Protein AF-A0A7F8QFN2-F1 (afdb_monomer_lite)

Radius of gyration: 70.16 Å; chains: 1; bounding box: 124×62×162 Å

InterPro domains:
  IPR024317 Dynein heavy chain, AAA module D4 [PF12780] (6-56)
  IPR024743 Dynein heavy chain, coiled coil stalk [PF12777] (70-283)
  IPR026983 Dynein heavy chain [PTHR22878] (4-284)

Sequence (284 aa):
TNPMIPVENTDSVVEHVVLVHKSVGEFSKQFLQKLRRSNYVTPKNYLDFINTYSKLLDEKTQYNIAQCKRLEGGLDKLKEATIQLDELNQKLAVQKVVLAEKSAACEALLEEIATNTAIAEEKKKLAEEKAMEIEEQNKIIAVEKAEAEMALAEVMPILEAAKLELQKLDKSDVTEIRSFAKPPKQVQTVCECILIMKGYKELNWKTAKGMMSDPNFLRSLMEIDFDSITPSQVKNIRGLLKTLNTTTEEMEAVSKAGLGMLKFVEAVMGYCDVFREIKPKREK

Foldseek 3Di:
DQPLDPPVCPVVVVVVLVVVLVVVVVVQVVCCVPVVDHDDRDVVVSVVVVVVVSVVSVVVVVVVVVVVVVVVVVVVVVVVVVVVVVVVVVVVVVVVVVVVVVVVVVVVVVVVVVVVVVVVVVVVVVVVVVVVVVVVVVVVLVVLVVVLVVLLVVLVVLLVVLLVLLVPDDLVQLVVQLPDPPHDLLLLLLLLLVCLLVPHPDSDVVVSSVLSVDPCNSVVLNPRPLLPRDPVSLVVNVVSCVVSPDDLVNQVVRGSNSSSSVSNSVSSSSNNVSCVVCVVSVVD

Secondary structure (DSSP, 8-state):
--TTS-HHHHHHHHHHHHHHHHHHHHHHHHHHHHH-------HHHHHHHHHHHHHHHHHHHHHHHHHHHHHHHHHHHHHHHHHHHHHHHHHHHHHHHHHHHHHHHHHHHHHHHHHHHHHHHHHHHHHHHHHHHHHHHHHHHHHHHHHHHHHHHHHHHHHHHHHHHHHT--HHHHHHHHH-SS--HHHHHHHHHHHHHTT-S--SHHHHHHHTTSTTHHHHHHT--GGG--HHHHHHHHHHHHHH---HHHHHHH-HHHHHHHHHHHHHHHHHHHHHHHHHHHH-

Structure (mmCIF, N/CA/C/O backbone):
data_AF-A0A7F8QFN2-F1
#
_entry.id   AF-A0A7F8QFN2-F1
#
loop_
_atom_site.group_PDB
_atom_site.id
_atom_site.type_symbol
_atom_site.label_atom_id
_atom_site.label_alt_id
_atom_site.label_comp_id
_atom_site.label_asym_id
_atom_site.label_entity_id
_atom_site.label_seq_id
_atom_site.pdbx_PDB_ins_code
_atom_site.Cartn_x
_atom_site.Cartn_y
_atom_site.Cartn_z
_atom_site.occupancy
_atom_site.B_iso_or_equiv
_atom_site.auth_seq_id
_atom_site.auth_comp_id
_atom_site.auth_asym_id
_atom_site.auth_atom_id
_atom_site.pdbx_PDB_model_num
ATOM 1 N N . THR A 1 1 ? 50.988 -2.883 -67.654 1.00 56.75 1 THR A N 1
ATOM 2 C CA . THR A 1 1 ? 49.659 -2.235 -67.602 1.00 56.75 1 THR A CA 1
ATOM 3 C C . THR A 1 1 ? 49.228 -2.197 -66.154 1.00 56.75 1 THR A C 1
ATOM 5 O O . THR A 1 1 ? 49.423 -3.194 -65.470 1.00 56.75 1 THR A O 1
ATOM 8 N N . ASN A 1 2 ? 48.776 -1.047 -65.647 1.00 66.62 2 ASN A N 1
ATOM 9 C CA . ASN A 1 2 ? 48.380 -0.915 -64.242 1.00 66.62 2 ASN A CA 1
ATOM 10 C C . ASN A 1 2 ? 47.049 -1.668 -64.021 1.00 66.62 2 ASN A C 1
ATOM 12 O O . ASN A 1 2 ? 46.100 -1.373 -64.747 1.00 66.62 2 ASN A O 1
ATOM 16 N N . PRO A 1 3 ? 46.960 -2.614 -63.063 1.00 71.81 3 PRO A N 1
ATOM 17 C CA . PRO A 1 3 ? 45.750 -3.411 -62.830 1.00 71.81 3 PRO A CA 1
ATOM 18 C C . PRO A 1 3 ? 44.546 -2.588 -62.345 1.00 71.81 3 PRO A C 1
ATOM 20 O O . PRO A 1 3 ? 43.429 -3.092 -62.358 1.00 71.81 3 PRO A O 1
ATOM 23 N N . MET A 1 4 ? 44.757 -1.335 -61.929 1.00 74.81 4 MET A N 1
ATOM 24 C CA . MET A 1 4 ? 43.701 -0.436 -61.447 1.00 74.81 4 MET A CA 1
ATOM 25 C C . MET A 1 4 ? 42.938 0.281 -62.570 1.00 74.81 4 MET A C 1
ATOM 27 O O . MET A 1 4 ? 41.949 0.957 -62.294 1.00 74.81 4 MET A O 1
ATOM 31 N N . ILE A 1 5 ? 43.381 0.169 -63.828 1.00 82.25 5 ILE A N 1
ATOM 32 C CA . ILE A 1 5 ? 42.678 0.753 -64.976 1.00 82.25 5 ILE A CA 1
ATOM 33 C C . ILE A 1 5 ? 41.711 -0.300 -65.534 1.00 82.25 5 ILE A C 1
ATOM 35 O O . ILE A 1 5 ? 42.165 -1.380 -65.918 1.00 82.25 5 ILE A O 1
ATOM 39 N N . PRO A 1 6 ? 40.399 -0.010 -65.615 1.00 85.69 6 PRO A N 1
ATOM 40 C CA . PRO A 1 6 ? 39.446 -0.903 -66.261 1.00 85.69 6 PRO A CA 1
ATOM 41 C C . PRO A 1 6 ? 39.862 -1.214 -67.700 1.00 85.69 6 PRO A C 1
ATOM 43 O O . PRO A 1 6 ? 40.290 -0.323 -68.438 1.00 85.69 6 PRO A O 1
ATOM 46 N N . VAL A 1 7 ? 39.702 -2.473 -68.111 1.00 83.69 7 VAL A N 1
ATOM 47 C CA . VAL A 1 7 ? 40.120 -2.952 -69.441 1.00 83.69 7 VAL A CA 1
ATOM 48 C C . VAL A 1 7 ? 39.481 -2.113 -70.553 1.00 83.69 7 VAL A C 1
ATOM 50 O O . VAL A 1 7 ? 40.165 -1.720 -71.490 1.00 83.69 7 VAL A O 1
ATOM 53 N N . GLU A 1 8 ? 38.218 -1.728 -70.373 1.00 88.31 8 GLU A N 1
ATOM 54 C CA . GLU A 1 8 ? 37.444 -0.894 -71.304 1.00 88.31 8 GLU A CA 1
ATOM 55 C C . GLU A 1 8 ? 38.045 0.505 -71.525 1.00 88.31 8 GLU A C 1
ATOM 57 O O . GLU A 1 8 ? 37.941 1.064 -72.612 1.00 88.31 8 GLU A O 1
ATOM 62 N N . ASN A 1 9 ? 38.726 1.061 -70.518 1.00 89.06 9 ASN A N 1
ATOM 63 C CA . ASN A 1 9 ? 39.261 2.425 -70.563 1.00 89.06 9 ASN A CA 1
ATOM 64 C C . ASN A 1 9 ? 40.756 2.466 -70.889 1.00 89.06 9 ASN A C 1
ATOM 66 O O . ASN A 1 9 ? 41.336 3.548 -71.000 1.00 89.06 9 ASN A O 1
ATOM 70 N N . THR A 1 10 ? 41.400 1.306 -71.022 1.00 86.06 10 THR A N 1
ATOM 71 C CA . THR A 1 10 ? 42.856 1.223 -71.169 1.00 86.06 10 THR A CA 1
ATOM 72 C C . THR A 1 10 ? 43.323 1.886 -72.464 1.00 86.06 10 THR A C 1
ATOM 74 O O . THR A 1 10 ? 44.243 2.703 -72.425 1.00 86.06 10 THR A O 1
ATOM 77 N N . ASP A 1 11 ? 42.646 1.624 -73.582 1.00 88.06 11 ASP A N 1
ATOM 78 C CA . ASP A 1 11 ? 43.013 2.187 -74.887 1.00 88.06 11 ASP A CA 1
ATOM 79 C C . ASP A 1 11 ? 42.846 3.713 -74.925 1.00 88.06 11 ASP A C 1
ATOM 81 O O . ASP A 1 11 ? 43.735 4.427 -75.389 1.00 88.06 11 ASP A O 1
ATOM 85 N N . SER A 1 12 ? 41.761 4.229 -74.337 1.00 91.31 12 SER A N 1
ATOM 86 C CA . SER A 1 12 ? 41.505 5.672 -74.249 1.00 91.31 12 SER A CA 1
ATOM 87 C C . SER A 1 12 ? 42.560 6.395 -73.403 1.00 91.31 12 SER A C 1
ATOM 89 O O . SER A 1 12 ? 43.055 7.460 -73.782 1.00 91.31 12 SER A O 1
ATOM 91 N N . VAL A 1 13 ? 42.965 5.800 -72.274 1.00 89.75 13 VAL A N 1
ATOM 92 C CA . VAL A 1 13 ? 44.024 6.358 -71.421 1.00 89.75 13 VAL A CA 1
ATOM 93 C C . VAL A 1 13 ? 45.362 6.365 -72.159 1.00 89.75 13 VAL A C 1
ATOM 95 O O . VAL A 1 13 ? 46.077 7.367 -72.113 1.00 89.75 13 VAL A O 1
ATOM 98 N N . VAL A 1 14 ? 45.701 5.285 -72.868 1.00 89.19 14 VAL A N 1
ATOM 99 C CA . VAL A 1 14 ? 46.943 5.198 -73.651 1.00 89.19 14 VAL A CA 1
ATOM 100 C C . VAL A 1 14 ? 46.969 6.261 -74.750 1.00 89.19 14 VAL A C 1
ATOM 102 O O . VAL A 1 14 ? 47.960 6.987 -74.871 1.00 89.19 14 VAL A O 1
ATOM 105 N N . GLU A 1 15 ? 45.878 6.415 -75.502 1.00 91.38 15 GLU A N 1
ATOM 106 C CA . GLU A 1 15 ? 45.763 7.432 -76.549 1.00 91.38 15 GLU A CA 1
ATOM 107 C C . GLU A 1 15 ? 45.918 8.851 -75.982 1.00 91.38 15 GLU A C 1
ATOM 109 O O . GLU A 1 15 ? 46.687 9.660 -76.512 1.00 91.38 15 GLU A O 1
ATOM 114 N N . HIS A 1 16 ? 45.273 9.141 -74.849 1.00 91.44 16 HIS A N 1
ATOM 115 C CA . HIS A 1 16 ? 45.377 10.443 -74.198 1.00 91.44 16 HIS A CA 1
ATOM 116 C C . HIS A 1 16 ? 46.801 10.742 -73.707 1.00 91.44 16 HIS A C 1
ATOM 118 O O . HIS A 1 16 ? 47.317 11.842 -73.908 1.00 91.44 16 HIS A O 1
ATOM 124 N N . VAL A 1 17 ? 47.480 9.762 -73.108 1.00 90.19 17 VAL A N 1
ATOM 125 C CA . VAL A 1 17 ? 48.866 9.918 -72.641 1.00 90.19 17 VAL A CA 1
ATOM 126 C C . VAL A 1 17 ? 49.815 10.202 -73.815 1.00 90.19 17 VAL A C 1
ATOM 128 O O . VAL A 1 17 ? 50.707 11.048 -73.698 1.00 90.19 17 VAL A O 1
ATOM 131 N N . VAL A 1 18 ? 49.605 9.560 -74.971 1.00 91.00 18 VAL A N 1
ATOM 132 C CA . VAL A 1 18 ? 50.352 9.852 -76.209 1.00 91.00 18 VAL A CA 1
ATOM 133 C C . VAL A 1 18 ? 50.057 11.265 -76.720 1.00 91.00 18 VAL A C 1
ATOM 135 O O . VAL A 1 18 ? 50.988 11.988 -77.089 1.00 91.00 18 VAL A O 1
ATOM 138 N N . LEU A 1 19 ? 48.788 11.681 -76.724 1.00 92.50 19 LEU A N 1
ATOM 139 C CA . LEU A 1 19 ? 48.371 13.023 -77.137 1.00 92.50 19 LEU A CA 1
ATOM 140 C C . LEU A 1 19 ? 49.032 14.111 -76.277 1.00 92.50 19 LEU A C 1
ATOM 142 O O . LEU A 1 19 ? 49.590 15.065 -76.820 1.00 92.50 19 LEU A O 1
ATOM 146 N N . VAL A 1 20 ? 49.021 13.950 -74.950 1.00 91.69 20 VAL A N 1
ATOM 147 C CA . VAL A 1 20 ? 49.636 14.899 -74.008 1.00 91.69 20 VAL A CA 1
ATOM 148 C C . VAL A 1 20 ? 51.140 15.017 -74.249 1.00 91.69 20 VAL A C 1
ATOM 150 O O . VAL A 1 20 ? 51.675 16.121 -74.278 1.00 91.69 20 VAL A O 1
ATOM 153 N N . HIS A 1 21 ? 51.847 13.910 -74.484 1.00 90.44 21 HIS A N 1
ATOM 154 C CA . HIS A 1 21 ? 53.284 13.988 -74.751 1.00 90.44 21 HIS A CA 1
ATOM 155 C C . HIS A 1 21 ? 53.602 14.732 -76.056 1.00 90.44 21 HIS A C 1
ATOM 157 O O . HIS A 1 21 ? 54.516 15.560 -76.092 1.00 90.44 21 HIS A O 1
ATOM 163 N N . LYS A 1 22 ? 52.823 14.478 -77.117 1.00 90.06 22 LYS A N 1
ATOM 164 C CA . LYS A 1 22 ? 52.968 15.180 -78.401 1.00 90.06 22 LYS A CA 1
ATOM 165 C C . LYS A 1 22 ? 52.689 16.678 -78.261 1.00 90.06 22 LYS A C 1
ATOM 167 O O . LYS A 1 22 ? 53.473 17.481 -78.767 1.00 90.06 22 LYS A O 1
ATOM 172 N N . SER A 1 23 ? 51.637 17.057 -77.532 1.00 93.31 23 SER A N 1
ATOM 173 C CA . SER A 1 23 ? 51.265 18.465 -77.352 1.00 93.31 23 SER A CA 1
ATOM 174 C C . SER A 1 23 ? 52.323 19.252 -76.576 1.00 93.31 23 SER A C 1
ATOM 176 O O . SER A 1 23 ? 52.639 20.380 -76.950 1.00 93.31 23 SER A O 1
ATOM 178 N N . VAL A 1 24 ? 52.967 18.652 -75.566 1.00 92.25 24 VAL A N 1
ATOM 179 C CA . VAL A 1 24 ? 54.087 19.290 -74.850 1.00 92.25 24 VAL A CA 1
ATOM 180 C C . VAL A 1 24 ? 55.228 19.636 -75.812 1.00 92.25 24 VAL A C 1
ATOM 182 O O . VAL A 1 24 ? 55.794 20.721 -75.709 1.00 92.25 24 VAL A O 1
ATOM 185 N N . GLY A 1 25 ? 55.515 18.787 -76.804 1.00 88.81 25 GLY A N 1
ATOM 186 C CA . GLY A 1 25 ? 56.505 19.085 -77.844 1.00 88.81 25 GLY A CA 1
ATOM 187 C C . GLY A 1 25 ? 56.145 20.300 -78.712 1.00 88.81 25 GLY A C 1
ATOM 188 O O . GLY A 1 25 ? 57.024 21.082 -79.087 1.00 88.81 25 GLY A O 1
ATOM 189 N N . GLU A 1 26 ? 54.861 20.505 -79.007 1.00 90.69 26 GLU A N 1
ATOM 190 C CA . GLU A 1 26 ? 54.378 21.697 -79.716 1.00 90.69 26 GLU A CA 1
ATOM 191 C C . GLU A 1 26 ? 54.475 22.950 -78.839 1.00 90.69 26 GLU A C 1
ATOM 193 O O . GLU A 1 26 ? 54.994 23.982 -79.281 1.00 90.69 26 GLU A O 1
ATOM 198 N N . PHE A 1 27 ? 54.062 22.855 -77.573 1.00 92.81 27 PHE A N 1
ATOM 199 C CA . PHE A 1 27 ? 54.170 23.954 -76.613 1.00 92.81 27 PHE A CA 1
ATOM 200 C C . PHE A 1 27 ? 55.622 24.342 -76.325 1.00 92.81 27 PHE A C 1
ATOM 202 O O . PHE A 1 27 ? 55.913 25.529 -76.195 1.00 92.81 27 PHE A O 1
ATOM 209 N N . SER A 1 28 ? 56.555 23.390 -76.307 1.00 91.44 28 SER A N 1
ATOM 210 C CA . SER A 1 28 ? 57.995 23.649 -76.202 1.00 91.44 28 SER A CA 1
ATOM 211 C C . SER A 1 28 ? 58.515 24.543 -77.330 1.00 91.44 28 SER A C 1
ATOM 213 O O . SER A 1 28 ? 59.259 25.494 -77.076 1.00 91.44 28 SER A O 1
ATOM 215 N N . LYS A 1 29 ? 58.074 24.309 -78.576 1.00 91.00 29 LYS A N 1
ATOM 216 C CA . LYS A 1 29 ? 58.426 25.169 -79.721 1.00 91.00 29 LYS A CA 1
ATOM 217 C C . LYS A 1 29 ? 57.852 26.576 -79.555 1.00 91.00 29 LYS A C 1
ATOM 219 O O . LYS A 1 29 ? 58.562 27.557 -79.774 1.00 91.00 29 LYS A O 1
ATOM 224 N N . GLN A 1 30 ? 56.593 26.686 -79.129 1.00 92.44 30 GLN A N 1
ATOM 225 C CA . GLN A 1 30 ? 55.956 27.985 -78.881 1.00 92.44 30 GLN A CA 1
ATOM 226 C C . GLN A 1 30 ? 56.623 28.750 -77.728 1.00 92.44 30 GLN A C 1
ATOM 228 O O . GLN A 1 30 ? 56.798 29.967 -77.805 1.00 92.44 30 GLN A O 1
ATOM 233 N N . PHE A 1 31 ? 57.026 28.047 -76.670 1.00 93.81 31 PHE A N 1
ATOM 234 C CA . PHE A 1 31 ? 57.726 28.612 -75.519 1.00 93.81 31 PHE A CA 1
ATOM 235 C C . PHE A 1 31 ? 59.071 29.223 -75.933 1.00 93.81 31 PHE A C 1
ATOM 237 O O . PHE A 1 31 ? 59.361 30.370 -75.582 1.00 93.81 31 PHE A O 1
ATOM 244 N N . LEU A 1 32 ? 59.835 28.514 -76.772 1.00 92.88 32 LEU A N 1
ATOM 245 C CA . LEU A 1 32 ? 61.077 29.027 -77.350 1.00 92.88 32 LEU A CA 1
ATOM 246 C C . LEU A 1 32 ? 60.839 30.275 -78.212 1.00 92.88 32 LEU A C 1
ATOM 248 O O . LEU A 1 32 ? 61.588 31.246 -78.113 1.00 92.88 32 LEU A O 1
ATOM 252 N N . GLN A 1 33 ? 59.790 30.276 -79.038 1.00 93.19 33 GLN A N 1
ATOM 253 C CA . GLN A 1 33 ? 59.465 31.411 -79.907 1.00 93.19 33 GLN A CA 1
ATOM 254 C C . GLN A 1 33 ? 59.089 32.670 -79.114 1.00 93.19 33 GLN A C 1
ATOM 256 O O . GLN A 1 33 ? 59.561 33.757 -79.445 1.00 93.19 33 GLN A O 1
ATOM 261 N N . LYS A 1 34 ? 58.267 32.529 -78.066 1.00 94.19 34 LYS A N 1
ATOM 262 C CA . LYS A 1 34 ? 57.730 33.664 -77.296 1.00 94.19 34 LYS A CA 1
ATOM 263 C C . LYS A 1 34 ? 58.700 34.203 -76.249 1.00 94.19 34 LYS A C 1
ATOM 265 O O . LYS A 1 34 ? 58.832 35.413 -76.109 1.00 94.19 34 LYS A O 1
ATOM 270 N N . LEU A 1 35 ? 59.358 33.319 -75.500 1.00 94.19 35 LEU A N 1
ATOM 271 C CA . LEU A 1 35 ? 60.155 33.691 -74.323 1.00 94.19 35 LEU A CA 1
ATOM 272 C C . LEU A 1 35 ? 61.661 33.510 -74.525 1.00 94.19 35 LEU A C 1
ATOM 274 O O . LEU A 1 35 ? 62.430 33.822 -73.618 1.00 94.19 35 LEU A O 1
ATOM 278 N N . ARG A 1 36 ? 62.090 33.006 -75.695 1.00 92.88 36 ARG A N 1
ATOM 279 C CA . ARG A 1 36 ? 63.503 32.762 -76.047 1.00 92.88 36 ARG A CA 1
ATOM 280 C C . ARG A 1 36 ? 64.247 31.866 -75.045 1.00 92.88 36 ARG A C 1
ATOM 282 O O . ARG A 1 36 ? 65.470 31.903 -74.969 1.00 92.88 36 ARG A O 1
ATOM 289 N N . ARG A 1 37 ? 63.516 31.042 -74.287 1.00 93.56 37 ARG A N 1
ATOM 290 C CA . ARG A 1 37 ? 64.055 30.042 -73.353 1.00 93.56 37 ARG A CA 1
ATOM 291 C C . ARG A 1 37 ? 63.789 28.645 -73.901 1.00 93.56 37 ARG A C 1
ATOM 293 O O . ARG A 1 37 ? 62.677 28.363 -74.338 1.00 93.56 37 ARG A O 1
ATOM 300 N N . SER A 1 38 ? 64.792 27.773 -73.849 1.00 88.81 38 SER A N 1
ATOM 301 C CA . SER A 1 38 ? 64.663 26.380 -74.287 1.00 88.81 38 SER A CA 1
ATOM 302 C C . SER A 1 38 ? 64.234 25.483 -73.131 1.00 88.81 38 SER A C 1
ATOM 304 O O . SER A 1 38 ? 64.792 25.561 -72.038 1.00 88.81 38 SER A O 1
ATOM 306 N N . ASN A 1 39 ? 63.277 24.596 -73.387 1.00 90.31 39 ASN A N 1
ATOM 307 C CA . ASN A 1 39 ? 63.023 23.414 -72.573 1.00 90.31 39 ASN A CA 1
ATOM 308 C C . ASN A 1 39 ? 63.191 22.173 -73.463 1.00 90.31 39 ASN A C 1
ATOM 310 O O . ASN A 1 39 ? 63.039 22.247 -74.683 1.00 90.31 39 ASN A O 1
ATOM 314 N N . TYR A 1 40 ? 63.567 21.047 -72.863 1.00 87.81 40 TYR A N 1
ATOM 315 C CA . TYR A 1 40 ? 63.831 19.814 -73.597 1.00 87.81 40 TYR A CA 1
ATOM 316 C C . TYR A 1 40 ? 62.852 18.743 -73.145 1.00 87.81 40 TYR A C 1
ATOM 318 O O . TYR A 1 40 ? 62.737 18.462 -71.954 1.00 87.81 40 TYR A O 1
ATOM 326 N N . VAL A 1 41 ? 62.155 18.156 -74.112 1.00 88.06 41 VAL A N 1
ATOM 327 C CA . VAL A 1 41 ? 61.243 17.036 -73.895 1.00 88.06 41 VAL A CA 1
ATOM 328 C C . VAL A 1 41 ? 61.980 15.778 -74.317 1.00 88.06 41 VAL A C 1
ATOM 330 O O . VAL A 1 41 ? 62.336 15.629 -75.485 1.00 88.06 41 VAL A O 1
ATOM 333 N N . THR A 1 42 ? 62.246 14.888 -73.366 1.00 88.19 42 THR A N 1
ATOM 334 C CA . THR A 1 42 ? 62.943 13.625 -73.631 1.00 88.19 42 THR A CA 1
ATOM 335 C C . THR A 1 42 ? 61.999 12.435 -73.449 1.00 88.19 42 THR A C 1
ATOM 337 O O . THR A 1 42 ? 61.061 12.520 -72.650 1.00 88.19 42 THR A O 1
ATOM 340 N N . PRO A 1 43 ? 62.259 11.287 -74.104 1.00 88.00 43 PRO A N 1
ATOM 341 C CA . PRO A 1 43 ? 61.520 10.051 -73.836 1.00 88.00 43 PRO A CA 1
ATOM 342 C C . PRO A 1 43 ? 61.567 9.627 -72.359 1.00 88.00 43 PRO A C 1
ATOM 344 O O . PRO A 1 43 ? 60.632 9.005 -71.863 1.00 88.00 43 PRO A O 1
ATOM 347 N N . LYS A 1 44 ? 62.614 10.021 -71.619 1.00 89.62 44 LYS A N 1
ATOM 348 C CA . LYS A 1 44 ? 62.690 9.809 -70.169 1.00 89.62 44 LYS A CA 1
ATOM 349 C C . LYS A 1 44 ? 61.575 10.551 -69.424 1.00 89.62 44 LYS A C 1
ATOM 351 O O . LYS A 1 44 ? 60.919 9.946 -68.588 1.00 89.62 44 LYS A O 1
ATOM 356 N N . ASN A 1 45 ? 61.277 11.801 -69.794 1.00 88.56 45 ASN A N 1
ATOM 357 C CA . ASN A 1 45 ? 60.164 12.553 -69.199 1.00 88.56 45 ASN A CA 1
ATOM 358 C C . ASN A 1 45 ? 58.801 11.883 -69.446 1.00 88.56 45 ASN A C 1
ATOM 360 O O . ASN A 1 45 ? 57.914 11.983 -68.603 1.00 88.56 45 ASN A O 1
ATOM 364 N N . TYR A 1 46 ? 58.633 11.194 -70.580 1.00 89.44 46 TYR A N 1
ATOM 365 C CA . TYR A 1 46 ? 57.418 10.433 -70.882 1.00 89.44 46 TYR A CA 1
ATOM 366 C C . TYR A 1 46 ? 57.258 9.209 -69.974 1.00 89.44 46 TYR A C 1
ATOM 368 O O . TYR A 1 46 ? 56.192 8.995 -69.399 1.00 89.44 46 TYR A O 1
ATOM 376 N N . LEU A 1 47 ? 58.331 8.433 -69.796 1.00 90.44 47 LEU A N 1
ATOM 377 C CA . LEU A 1 47 ? 58.328 7.280 -68.894 1.00 90.44 47 LEU A CA 1
ATOM 378 C C . LEU A 1 47 ? 58.138 7.708 -67.432 1.00 90.44 47 LEU A C 1
ATOM 380 O O . LEU A 1 47 ? 57.355 7.091 -66.712 1.00 90.44 47 LEU A O 1
ATOM 384 N N . ASP A 1 48 ? 58.782 8.800 -67.012 1.00 90.38 48 ASP A N 1
ATOM 385 C CA . ASP A 1 48 ? 58.610 9.371 -65.672 1.00 90.38 48 ASP A CA 1
ATOM 386 C C . ASP A 1 48 ? 57.160 9.831 -65.436 1.00 90.38 48 ASP A C 1
ATOM 388 O O . ASP A 1 48 ? 56.611 9.610 -64.353 1.00 90.38 48 ASP A O 1
ATOM 392 N N . PHE A 1 49 ? 56.501 10.404 -66.451 1.00 90.38 49 PHE A N 1
ATOM 393 C CA . PHE A 1 49 ? 55.083 10.770 -66.393 1.00 90.38 49 PHE A CA 1
ATOM 394 C C . PHE A 1 49 ? 54.177 9.545 -66.216 1.00 90.38 49 PHE A C 1
ATOM 396 O O . PHE A 1 49 ? 53.340 9.539 -65.315 1.00 90.38 49 PHE A O 1
ATOM 403 N N . ILE A 1 50 ? 54.377 8.484 -67.008 1.00 90.62 50 ILE A N 1
ATOM 404 C CA . ILE A 1 50 ? 53.599 7.237 -66.896 1.00 90.62 50 ILE A CA 1
ATOM 405 C C . ILE A 1 50 ? 53.780 6.595 -65.516 1.00 90.62 50 ILE A C 1
ATOM 407 O O . ILE A 1 50 ? 52.802 6.163 -64.898 1.00 90.62 50 ILE A O 1
ATOM 411 N N . ASN A 1 51 ? 55.016 6.552 -65.015 1.00 90.25 51 ASN A N 1
ATOM 412 C CA . ASN A 1 51 ? 55.327 5.995 -63.700 1.00 90.25 51 ASN A CA 1
ATOM 413 C C . ASN A 1 51 ? 54.677 6.813 -62.578 1.00 90.25 51 ASN A C 1
ATOM 415 O O . ASN A 1 51 ? 54.057 6.246 -61.678 1.00 90.25 51 ASN A O 1
ATOM 419 N N . THR A 1 52 ? 54.764 8.143 -62.657 1.00 92.19 52 THR A N 1
ATOM 420 C CA . THR A 1 52 ? 54.150 9.048 -61.675 1.00 92.19 52 THR A CA 1
ATOM 421 C C . THR A 1 52 ? 52.630 8.932 -61.690 1.00 92.19 52 THR A C 1
ATOM 423 O O . THR A 1 52 ? 52.020 8.819 -60.630 1.00 92.19 52 THR A O 1
ATOM 426 N N . TYR A 1 53 ? 52.016 8.896 -62.876 1.00 90.69 53 TYR A N 1
ATOM 427 C CA . TYR A 1 53 ? 50.576 8.691 -63.027 1.00 90.69 53 TYR A CA 1
ATOM 428 C C . TYR A 1 53 ? 50.139 7.347 -62.441 1.00 90.69 53 TYR A C 1
ATOM 430 O O . TYR A 1 53 ? 49.192 7.297 -61.663 1.00 90.69 53 TYR A O 1
ATOM 438 N N . SER A 1 54 ? 50.862 6.268 -62.751 1.00 90.06 54 SER A N 1
ATOM 439 C CA . SER A 1 54 ? 50.548 4.928 -62.244 1.00 90.06 54 SER A CA 1
ATOM 440 C C . SER A 1 54 ? 50.637 4.856 -60.720 1.00 90.06 54 SER A C 1
ATOM 442 O O . SER A 1 54 ? 49.748 4.287 -60.090 1.00 90.06 54 SER A O 1
ATOM 444 N N . LYS A 1 55 ? 51.672 5.466 -60.129 1.00 92.25 55 LYS A N 1
ATOM 445 C CA . LYS A 1 55 ? 51.842 5.547 -58.675 1.00 92.25 55 LYS A CA 1
ATOM 446 C C . LYS A 1 55 ? 50.729 6.369 -58.024 1.00 92.25 55 LYS A C 1
ATOM 448 O O . LYS A 1 55 ? 50.117 5.918 -57.063 1.00 92.25 55 LYS A O 1
ATOM 453 N N . LEU A 1 56 ? 50.436 7.550 -58.568 1.00 94.00 56 LEU A N 1
ATOM 454 C CA . LEU A 1 56 ? 49.381 8.419 -58.051 1.00 94.00 56 LEU A CA 1
ATOM 455 C C . LEU A 1 56 ? 48.002 7.755 -58.149 1.00 94.00 56 LEU A C 1
ATOM 457 O O . LEU A 1 56 ? 47.191 7.893 -57.236 1.00 94.00 56 LEU A O 1
ATOM 461 N N . LEU A 1 57 ? 47.736 7.033 -59.241 1.00 92.44 57 LEU A N 1
ATOM 462 C CA . LEU A 1 57 ? 46.491 6.295 -59.425 1.00 92.44 57 LEU A CA 1
ATOM 463 C C . LEU A 1 57 ? 46.325 5.220 -58.348 1.00 92.44 57 LEU A C 1
ATOM 465 O O . LEU A 1 57 ? 45.248 5.125 -57.766 1.00 92.44 57 LEU A O 1
ATOM 469 N N . ASP A 1 58 ? 47.376 4.456 -58.050 1.00 91.88 58 ASP A N 1
ATOM 470 C CA . ASP A 1 58 ? 47.344 3.443 -56.991 1.00 91.88 58 ASP A CA 1
ATOM 471 C C . ASP A 1 58 ? 47.111 4.081 -55.611 1.00 91.88 58 ASP A C 1
ATOM 473 O O . ASP A 1 58 ? 46.160 3.725 -54.916 1.00 91.88 58 ASP A O 1
ATOM 477 N N . GLU A 1 59 ? 47.871 5.125 -55.261 1.00 94.38 59 GLU A N 1
ATOM 478 C CA . GLU A 1 59 ? 47.706 5.853 -53.994 1.00 94.38 59 GLU A CA 1
ATOM 479 C C . GLU A 1 59 ? 46.285 6.413 -53.819 1.00 94.38 59 GLU A C 1
ATOM 481 O O . GLU A 1 59 ? 45.674 6.276 -52.755 1.00 94.38 59 GLU A O 1
ATOM 486 N N . LYS A 1 60 ? 45.724 7.040 -54.86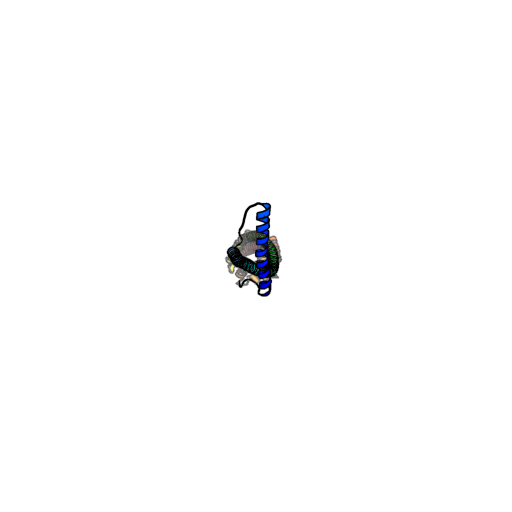3 1.00 95.06 60 LYS A N 1
ATOM 487 C CA . LYS A 1 60 ? 44.365 7.599 -54.812 1.00 95.06 60 LYS A CA 1
ATOM 488 C C . LYS A 1 60 ? 43.294 6.520 -54.773 1.00 95.06 60 LYS A C 1
ATOM 490 O O . LYS A 1 60 ? 42.303 6.688 -54.064 1.00 95.06 60 LYS A O 1
ATOM 495 N N . THR A 1 61 ? 43.497 5.414 -55.480 1.00 93.06 61 THR A N 1
ATOM 496 C CA . THR A 1 61 ? 42.567 4.282 -55.466 1.00 93.06 61 THR A CA 1
ATOM 497 C C . THR A 1 61 ? 42.532 3.640 -54.084 1.00 93.06 61 THR A C 1
ATOM 499 O O . THR A 1 61 ? 41.455 3.494 -53.509 1.00 93.06 61 THR A O 1
ATOM 502 N N . GLN A 1 62 ? 43.694 3.358 -53.492 1.00 93.38 62 GLN A N 1
ATOM 503 C CA . GLN A 1 62 ? 43.790 2.820 -52.133 1.00 93.38 62 GLN A CA 1
ATOM 504 C C . GLN A 1 62 ? 43.190 3.774 -51.096 1.00 93.38 62 GLN A C 1
ATOM 506 O O . GLN A 1 62 ? 42.448 3.336 -50.214 1.00 93.38 62 GLN A O 1
ATOM 511 N N . TYR A 1 63 ? 43.444 5.082 -51.224 1.00 95.88 63 TYR A N 1
ATOM 512 C CA . TYR A 1 63 ? 42.822 6.089 -50.367 1.00 95.88 63 TYR A CA 1
ATOM 513 C C . TYR A 1 63 ? 41.292 6.034 -50.452 1.00 95.88 63 TYR A C 1
ATOM 515 O O . TYR A 1 63 ? 40.629 5.969 -49.415 1.00 95.88 63 TYR A O 1
ATOM 523 N N . ASN A 1 64 ? 40.731 6.008 -51.664 1.00 95.94 64 ASN A N 1
ATOM 524 C CA . ASN A 1 64 ? 39.285 5.937 -51.877 1.00 95.94 64 ASN A CA 1
ATOM 525 C C . ASN A 1 64 ? 38.689 4.642 -51.322 1.00 95.94 64 ASN A C 1
ATOM 527 O O . ASN A 1 64 ? 37.695 4.704 -50.604 1.00 95.94 64 ASN A O 1
ATOM 531 N N . ILE A 1 65 ? 39.323 3.491 -51.562 1.00 95.19 65 ILE A N 1
ATOM 532 C CA . ILE A 1 65 ? 38.894 2.202 -50.999 1.00 95.19 65 ILE A CA 1
ATOM 533 C C . ILE A 1 65 ? 38.868 2.270 -49.467 1.00 95.19 65 ILE A C 1
ATOM 535 O O . ILE A 1 65 ? 37.894 1.849 -48.844 1.00 95.19 65 ILE A O 1
ATOM 539 N N . ALA A 1 66 ? 39.896 2.853 -48.844 1.00 96.06 66 ALA A N 1
ATOM 540 C CA . ALA A 1 66 ? 39.932 3.032 -47.396 1.00 96.06 66 ALA A CA 1
ATOM 541 C C . ALA A 1 66 ? 38.813 3.964 -46.891 1.00 96.06 66 ALA A C 1
ATOM 543 O O . ALA A 1 66 ? 38.216 3.688 -45.848 1.00 96.06 66 ALA A O 1
ATOM 544 N N . GLN A 1 67 ? 38.490 5.041 -47.623 1.00 96.81 67 GLN A N 1
ATOM 545 C CA . GLN A 1 67 ? 37.359 5.913 -47.278 1.00 96.81 67 GLN A CA 1
ATOM 546 C C . GLN A 1 67 ? 36.020 5.177 -47.405 1.00 96.81 67 GLN A C 1
ATOM 548 O O . GLN A 1 67 ? 35.206 5.258 -46.486 1.00 96.81 67 GLN A O 1
ATOM 553 N N . CYS A 1 68 ? 35.807 4.436 -48.497 1.00 96.56 68 CYS A N 1
ATOM 554 C CA . CYS A 1 68 ? 34.609 3.626 -48.713 1.00 96.56 68 CYS A CA 1
ATOM 555 C C . CYS A 1 68 ? 34.426 2.612 -47.584 1.00 96.56 68 CYS A C 1
ATOM 557 O O . CYS A 1 68 ? 33.368 2.593 -46.967 1.00 96.56 68 CYS A O 1
ATOM 559 N N . LYS A 1 69 ? 35.480 1.866 -47.227 1.00 96.88 69 LYS A N 1
ATOM 560 C CA . LYS A 1 69 ? 35.442 0.895 -46.126 1.00 96.88 69 LYS A CA 1
ATOM 561 C C . LYS A 1 69 ? 35.100 1.544 -44.781 1.00 96.88 69 LYS A C 1
ATOM 563 O O . LYS A 1 69 ? 34.358 0.975 -43.985 1.00 96.88 69 LYS A O 1
ATOM 568 N N . ARG A 1 70 ? 35.620 2.748 -44.508 1.00 96.31 70 ARG A N 1
ATOM 569 C CA . ARG A 1 70 ? 35.266 3.493 -43.288 1.00 96.31 70 ARG A CA 1
ATOM 570 C C . ARG A 1 70 ? 33.791 3.899 -43.285 1.00 96.31 70 ARG A C 1
ATOM 572 O O . ARG A 1 70 ? 33.138 3.781 -42.253 1.00 96.31 70 ARG A O 1
ATOM 579 N N . LEU A 1 71 ? 33.283 4.403 -44.410 1.00 97.50 71 LEU A N 1
ATOM 580 C CA . LEU A 1 71 ? 31.881 4.807 -44.542 1.00 97.50 71 LEU A CA 1
ATOM 581 C C . LEU A 1 71 ? 30.933 3.609 -44.451 1.00 97.50 71 LEU A C 1
ATOM 583 O O . LEU A 1 71 ? 29.905 3.717 -43.796 1.00 97.50 71 LEU A O 1
ATOM 587 N N . GLU A 1 72 ? 31.303 2.475 -45.040 1.00 97.06 72 GLU A N 1
ATOM 588 C CA . GLU A 1 72 ? 30.571 1.212 -44.937 1.00 97.06 72 GLU A CA 1
ATOM 589 C C . GLU A 1 72 ? 30.467 0.752 -43.478 1.00 97.06 72 GLU A C 1
ATOM 591 O O . GLU A 1 72 ? 29.363 0.544 -42.982 1.00 97.06 72 GLU A O 1
ATOM 596 N N . GLY A 1 73 ? 31.582 0.749 -42.737 1.00 97.06 73 GLY A N 1
ATOM 597 C CA . GLY A 1 73 ? 31.557 0.453 -41.301 1.00 97.06 73 GLY A CA 1
ATOM 598 C C . GLY A 1 73 ? 30.694 1.435 -40.495 1.00 97.06 73 GLY A C 1
ATOM 599 O O . GLY A 1 73 ? 29.995 1.031 -39.569 1.00 97.06 73 GLY A O 1
ATOM 600 N N . GLY A 1 74 ? 30.694 2.722 -40.858 1.00 97.19 74 GLY A N 1
ATOM 601 C CA . GLY A 1 74 ? 29.800 3.718 -40.260 1.00 97.19 74 GLY A CA 1
ATOM 602 C C . GLY A 1 74 ? 28.322 3.454 -40.567 1.00 97.19 74 GLY A C 1
ATOM 603 O O . GLY A 1 74 ? 27.478 3.577 -39.681 1.00 97.19 74 GLY A O 1
ATOM 604 N N . LEU A 1 75 ? 28.010 3.050 -41.799 1.00 97.62 75 LEU A N 1
ATOM 605 C CA . LEU A 1 75 ? 26.657 2.701 -42.221 1.00 97.62 75 LEU A CA 1
ATOM 606 C C . LEU A 1 75 ? 26.140 1.469 -41.474 1.00 97.62 75 LEU A C 1
ATOM 608 O O . LEU A 1 75 ? 24.986 1.454 -41.051 1.00 97.62 75 LEU A O 1
ATOM 612 N N . ASP A 1 76 ? 26.989 0.468 -41.262 1.00 97.31 76 ASP A N 1
ATOM 613 C CA . ASP A 1 76 ? 26.623 -0.716 -40.487 1.00 97.31 76 ASP A CA 1
ATOM 614 C C . ASP A 1 76 ? 26.350 -0.368 -39.022 1.00 97.31 76 ASP A C 1
ATOM 616 O O . ASP A 1 76 ? 25.352 -0.823 -38.465 1.00 97.31 76 ASP A O 1
ATOM 620 N N . LYS A 1 77 ? 27.135 0.537 -38.421 1.00 97.19 77 LYS A N 1
ATOM 621 C CA . LYS A 1 77 ? 26.834 1.056 -37.076 1.00 97.19 77 LYS A CA 1
ATOM 622 C C . LYS A 1 77 ? 25.522 1.824 -36.999 1.00 97.19 77 LYS A C 1
ATOM 624 O O . LYS A 1 77 ? 24.807 1.690 -36.009 1.00 97.19 77 LYS A O 1
ATOM 629 N N . LEU A 1 78 ? 25.169 2.586 -38.032 1.00 97.69 78 LEU A N 1
ATOM 630 C CA . LEU A 1 78 ? 23.866 3.249 -38.086 1.00 97.69 78 LEU A CA 1
ATOM 631 C C . LEU A 1 78 ? 22.720 2.236 -38.181 1.00 97.69 78 LEU A C 1
ATOM 633 O O . LEU A 1 78 ? 21.742 2.377 -37.454 1.00 97.69 78 LEU A O 1
ATOM 637 N N . LYS A 1 79 ? 22.860 1.188 -39.002 1.00 97.31 79 LYS A N 1
ATOM 638 C CA . LYS A 1 79 ? 21.864 0.106 -39.088 1.00 97.31 79 LYS A CA 1
ATOM 639 C C . LYS A 1 79 ? 21.698 -0.626 -37.755 1.00 97.31 79 LYS A C 1
ATOM 641 O O . LYS A 1 79 ? 20.568 -0.843 -37.328 1.00 97.31 79 LYS A O 1
ATOM 646 N N . G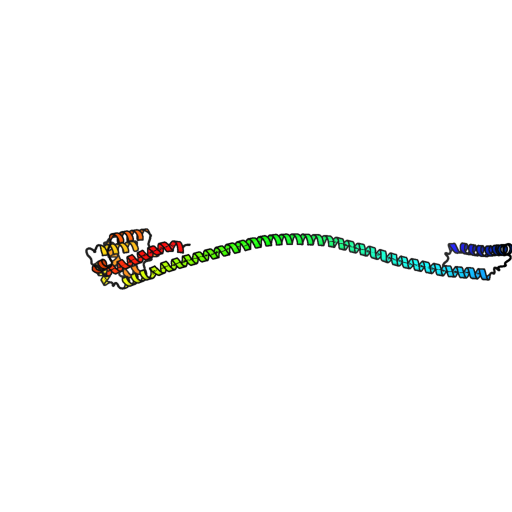LU A 1 80 ? 22.801 -0.974 -37.086 1.00 97.12 80 GLU A N 1
ATOM 647 C CA . GLU A 1 80 ? 22.772 -1.581 -35.747 1.00 97.12 80 GLU A CA 1
ATOM 648 C C . GLU A 1 80 ? 22.014 -0.688 -34.751 1.00 97.12 80 GLU A C 1
ATOM 650 O O . GLU A 1 80 ? 21.151 -1.171 -34.020 1.00 97.12 80 GLU A O 1
ATOM 655 N N . ALA A 1 81 ? 22.291 0.621 -34.750 1.00 97.19 81 ALA A N 1
ATOM 656 C CA . ALA A 1 81 ? 21.619 1.574 -33.871 1.00 97.19 81 ALA A CA 1
ATOM 657 C C . ALA A 1 81 ? 20.114 1.696 -34.170 1.00 97.19 81 ALA A C 1
ATOM 659 O O . ALA A 1 81 ? 19.322 1.803 -33.237 1.00 97.19 81 ALA A O 1
ATOM 660 N N . THR A 1 82 ? 19.703 1.644 -35.443 1.00 97.06 82 THR A N 1
ATOM 661 C CA . THR A 1 82 ? 18.280 1.634 -35.821 1.00 97.06 82 THR A CA 1
ATOM 662 C C . THR A 1 82 ? 17.562 0.409 -35.258 1.00 97.06 82 THR A C 1
ATOM 664 O O . THR A 1 82 ? 16.518 0.563 -34.633 1.00 97.06 82 THR A O 1
ATOM 667 N N . ILE A 1 83 ? 18.152 -0.786 -35.385 1.00 97.19 83 ILE A N 1
ATOM 668 C CA . ILE A 1 83 ? 17.573 -2.021 -34.830 1.00 97.19 83 ILE A CA 1
ATOM 669 C C . ILE A 1 83 ? 17.437 -1.916 -33.304 1.00 97.19 83 ILE A C 1
ATOM 671 O O . ILE A 1 83 ? 16.381 -2.216 -32.750 1.00 97.19 83 ILE A O 1
ATOM 675 N N . GLN A 1 84 ? 18.477 -1.432 -32.617 1.00 96.69 84 GLN A N 1
ATOM 676 C CA . GLN A 1 84 ? 18.435 -1.244 -31.162 1.00 96.69 84 GLN A CA 1
ATOM 677 C C . GLN A 1 84 ? 17.364 -0.234 -30.732 1.00 96.69 84 GLN A C 1
ATOM 679 O O . GLN A 1 84 ? 16.705 -0.428 -29.710 1.00 96.69 84 GLN A O 1
ATOM 684 N N . LEU A 1 85 ? 1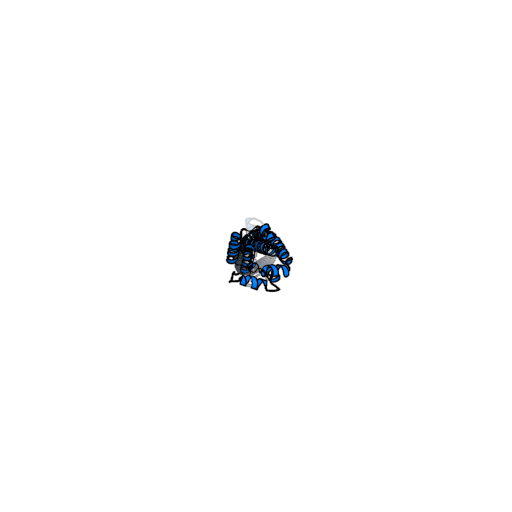7.178 0.842 -31.501 1.00 97.69 85 LEU A N 1
ATOM 685 C CA . LEU A 1 85 ? 16.156 1.850 -31.238 1.00 97.69 85 LEU A CA 1
ATOM 686 C C . LEU A 1 85 ? 14.745 1.268 -31.394 1.00 97.69 85 LEU A C 1
ATOM 688 O O . LEU A 1 85 ? 13.885 1.532 -30.552 1.00 97.69 85 LEU A O 1
ATOM 692 N N . ASP A 1 86 ? 14.519 0.436 -32.409 1.00 97.19 86 ASP A N 1
ATOM 693 C CA . ASP A 1 86 ? 13.242 -0.251 -32.611 1.00 97.19 86 ASP A CA 1
ATOM 694 C C . ASP A 1 86 ? 12.935 -1.229 -31.469 1.00 97.19 86 ASP A C 1
ATOM 696 O O . ASP A 1 86 ? 11.835 -1.204 -30.909 1.00 97.19 86 ASP A O 1
ATOM 700 N N . GLU A 1 87 ? 13.915 -2.032 -31.044 1.00 97.31 87 GLU A N 1
ATOM 701 C CA . GLU A 1 87 ? 13.772 -2.924 -29.887 1.00 97.31 87 GLU A CA 1
ATOM 702 C C . GLU A 1 87 ? 13.469 -2.155 -28.593 1.00 97.31 87 GLU A C 1
ATOM 704 O O . GLU A 1 87 ? 12.625 -2.568 -27.790 1.00 97.31 87 GLU A O 1
ATOM 709 N N . LEU A 1 88 ? 14.152 -1.027 -28.372 1.00 97.12 88 LEU A N 1
ATOM 710 C CA . LEU A 1 88 ? 13.946 -0.194 -27.191 1.00 97.12 88 LEU A CA 1
ATOM 711 C C . LEU A 1 88 ? 12.556 0.452 -27.201 1.00 97.12 88 LEU A C 1
ATOM 713 O O . LEU A 1 88 ? 11.890 0.476 -26.166 1.00 97.12 88 LEU A O 1
ATOM 717 N N . ASN A 1 89 ? 12.078 0.902 -28.362 1.00 96.38 89 ASN A N 1
ATOM 718 C CA . ASN A 1 89 ? 10.728 1.439 -28.518 1.00 96.38 89 ASN A CA 1
ATOM 719 C C . ASN A 1 89 ? 9.647 0.383 -28.262 1.00 96.38 89 ASN A C 1
ATOM 721 O O . ASN A 1 89 ? 8.654 0.681 -27.595 1.00 96.38 89 ASN A O 1
ATOM 725 N N . GLN A 1 90 ? 9.843 -0.858 -28.719 1.00 96.88 90 GLN A N 1
ATOM 726 C CA . GLN A 1 90 ? 8.925 -1.959 -28.412 1.00 96.88 90 GLN A CA 1
ATOM 727 C C . GLN A 1 90 ? 8.881 -2.251 -26.907 1.00 96.88 90 GLN A C 1
ATOM 729 O O . GLN A 1 90 ? 7.798 -2.331 -26.323 1.00 96.88 90 GLN A O 1
ATOM 734 N N . LYS A 1 91 ? 10.048 -2.339 -26.251 1.00 96.31 91 LYS A N 1
ATOM 735 C CA . LYS A 1 91 ? 10.131 -2.520 -24.791 1.00 96.31 91 LYS A CA 1
ATOM 736 C C . LYS A 1 91 ? 9.448 -1.376 -24.043 1.00 96.31 91 LYS A C 1
ATOM 738 O O . LYS A 1 91 ? 8.695 -1.628 -23.105 1.00 96.31 91 LYS A O 1
ATOM 743 N N . LEU A 1 92 ? 9.659 -0.135 -24.482 1.00 95.75 92 LEU A N 1
ATOM 744 C CA . LEU A 1 92 ? 9.039 1.049 -23.890 1.00 95.75 92 LEU A CA 1
ATOM 745 C C . LEU A 1 92 ? 7.511 1.017 -24.022 1.00 95.75 92 LEU A C 1
ATOM 747 O O . LEU A 1 92 ? 6.813 1.356 -23.069 1.00 95.75 92 LEU A O 1
ATOM 751 N N . ALA A 1 93 ? 6.982 0.602 -25.176 1.00 96.31 93 ALA A N 1
ATOM 752 C CA . ALA A 1 93 ? 5.541 0.492 -25.392 1.00 96.31 93 ALA A CA 1
ATOM 753 C C . ALA A 1 93 ? 4.898 -0.512 -24.422 1.00 96.31 93 ALA A C 1
ATOM 755 O O . ALA A 1 93 ? 3.911 -0.179 -23.767 1.00 96.31 93 ALA A O 1
ATOM 756 N N . VAL A 1 94 ? 5.501 -1.695 -24.258 1.00 96.75 94 VAL A N 1
ATOM 757 C CA . VAL A 1 94 ? 5.031 -2.707 -23.296 1.00 96.75 94 VAL A CA 1
ATOM 758 C C . VAL A 1 94 ? 5.117 -2.181 -21.861 1.00 96.75 94 VAL A C 1
ATOM 760 O O . VAL A 1 94 ? 4.152 -2.276 -21.106 1.00 96.75 94 VAL A O 1
ATOM 763 N N . GLN A 1 95 ? 6.244 -1.571 -21.483 1.00 95.75 95 GLN A N 1
ATOM 764 C CA . GLN A 1 95 ? 6.430 -1.030 -20.134 1.00 95.75 95 GLN A CA 1
ATOM 765 C C . GLN A 1 95 ? 5.448 0.097 -19.801 1.00 95.75 95 GLN A C 1
ATOM 767 O O . GLN A 1 95 ? 4.999 0.174 -18.662 1.00 95.75 95 G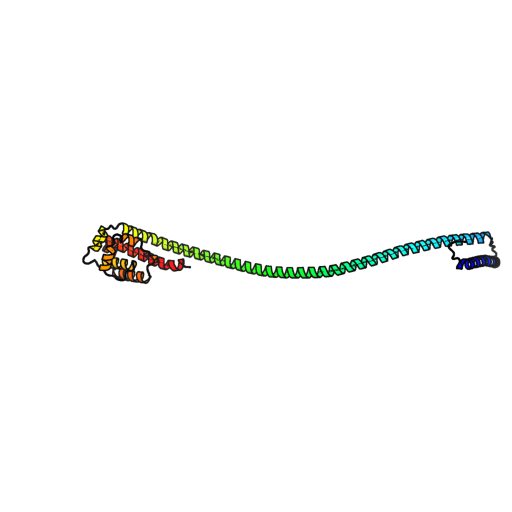LN A O 1
ATOM 772 N N . LYS A 1 96 ? 5.073 0.943 -20.768 1.00 95.81 96 LYS A N 1
ATOM 773 C CA . LYS A 1 96 ? 4.061 1.992 -20.561 1.00 95.81 96 LYS A CA 1
ATOM 774 C C . LYS A 1 96 ? 2.690 1.416 -20.211 1.00 95.81 96 LYS A C 1
ATOM 776 O O . LYS A 1 96 ? 2.041 1.947 -19.316 1.00 95.81 96 LYS A O 1
ATOM 781 N N . VAL A 1 97 ? 2.270 0.341 -20.882 1.00 96.69 97 VAL A N 1
ATOM 782 C CA . VAL A 1 97 ? 0.995 -0.335 -20.581 1.00 96.69 97 VAL A CA 1
ATOM 783 C C . VAL A 1 97 ? 1.035 -0.932 -19.177 1.00 96.69 97 VAL A C 1
ATOM 785 O O . VAL A 1 97 ? 0.170 -0.628 -18.361 1.00 96.69 97 VAL A O 1
ATOM 788 N N . VAL A 1 98 ? 2.091 -1.686 -18.856 1.00 96.00 98 VAL A N 1
ATOM 789 C CA . VAL A 1 98 ? 2.260 -2.286 -17.523 1.00 96.00 98 VAL A CA 1
ATOM 790 C C . VAL A 1 98 ? 2.299 -1.214 -16.430 1.00 96.00 98 VAL A C 1
ATOM 792 O O . VAL A 1 98 ? 1.687 -1.383 -15.379 1.00 96.00 98 VAL A O 1
ATOM 795 N N . LEU A 1 99 ? 2.990 -0.095 -16.663 1.00 96.56 99 LEU A N 1
ATOM 796 C CA . LEU A 1 99 ? 3.051 1.010 -15.708 1.00 96.56 99 LEU A CA 1
ATOM 797 C C . LEU A 1 99 ? 1.670 1.631 -15.476 1.00 96.56 99 LEU A C 1
ATOM 799 O O . LEU A 1 99 ? 1.314 1.876 -14.327 1.00 96.56 99 LEU A O 1
ATOM 803 N N . ALA A 1 100 ? 0.890 1.854 -16.537 1.00 96.38 100 ALA A N 1
ATOM 804 C CA . ALA A 1 100 ? -0.462 2.394 -16.423 1.00 96.38 100 ALA A CA 1
ATOM 805 C C . ALA A 1 100 ? -1.383 1.455 -15.625 1.00 96.38 100 ALA A C 1
ATOM 807 O O . ALA A 1 100 ? -2.062 1.906 -14.706 1.00 96.38 100 ALA A O 1
ATOM 808 N N . GLU A 1 101 ? -1.345 0.148 -15.906 1.00 96.50 101 GLU A N 1
ATOM 809 C CA . GLU A 1 101 ? -2.114 -0.858 -15.161 1.00 96.50 101 GLU A CA 1
ATOM 810 C C . GLU A 1 101 ? -1.726 -0.900 -13.677 1.00 96.50 101 GLU A C 1
ATOM 812 O O . GLU A 1 101 ? -2.589 -0.943 -12.800 1.00 96.50 101 GLU A O 1
ATOM 817 N N . LYS A 1 102 ? -0.421 -0.866 -13.373 1.00 96.19 102 LYS A N 1
ATOM 818 C CA . LYS A 1 102 ? 0.067 -0.871 -11.988 1.00 96.19 102 LYS A CA 1
ATOM 819 C C . LYS A 1 102 ? -0.239 0.433 -11.255 1.00 96.19 102 LYS A C 1
ATOM 821 O O . LYS A 1 102 ? -0.553 0.368 -10.070 1.00 96.19 102 LYS A O 1
ATOM 826 N N . SER A 1 103 ? -0.184 1.581 -11.934 1.00 96.06 103 SER A N 1
ATOM 827 C CA . SER A 1 103 ? -0.583 2.872 -11.356 1.00 96.06 103 SER A CA 1
ATOM 828 C C . SER A 1 103 ? -2.065 2.866 -11.001 1.00 96.06 103 SER A C 1
ATOM 830 O O . SER A 1 103 ? -2.405 3.133 -9.854 1.00 96.06 103 SER A O 1
ATOM 832 N N . ALA A 1 104 ? -2.929 2.445 -11.931 1.00 96.56 104 ALA A N 1
ATOM 833 C CA . ALA A 1 104 ? -4.369 2.358 -11.696 1.00 96.56 104 ALA A CA 1
ATOM 834 C C . ALA A 1 104 ? -4.716 1.399 -10.542 1.00 96.56 104 ALA A C 1
ATOM 836 O O . ALA A 1 104 ? -5.547 1.717 -9.694 1.00 96.56 104 ALA A O 1
ATOM 837 N N . ALA A 1 105 ? -4.046 0.244 -10.458 1.00 95.69 105 ALA A N 1
ATOM 838 C CA . ALA A 1 105 ? -4.229 -0.683 -9.340 1.00 95.69 105 ALA A CA 1
ATOM 839 C C . ALA A 1 105 ? -3.763 -0.092 -7.994 1.00 95.69 105 ALA A C 1
ATOM 841 O O . ALA A 1 105 ? -4.388 -0.339 -6.965 1.00 95.69 105 ALA A O 1
ATOM 842 N N . CYS A 1 106 ? -2.672 0.682 -7.991 1.00 95.56 106 CYS A N 1
ATOM 843 C CA . CYS A 1 106 ? -2.170 1.360 -6.796 1.00 95.56 106 CYS A CA 1
ATOM 844 C C . CYS A 1 106 ? -3.130 2.463 -6.331 1.00 95.56 106 CYS A C 1
ATOM 846 O O . CYS A 1 106 ? -3.430 2.551 -5.144 1.00 95.56 106 CYS A O 1
ATOM 848 N N . GLU A 1 107 ? -3.650 3.263 -7.264 1.00 96.25 107 GLU A N 1
ATOM 849 C CA . GLU A 1 107 ? -4.650 4.301 -6.990 1.00 96.25 107 GLU A CA 1
ATOM 850 C C . GLU A 1 107 ? -5.921 3.700 -6.375 1.00 96.25 107 GLU A C 1
ATOM 852 O O . GLU A 1 107 ? -6.362 4.167 -5.327 1.00 96.25 107 GLU A O 1
ATOM 857 N N . ALA A 1 108 ? -6.439 2.600 -6.935 1.00 96.25 108 ALA A N 1
ATOM 858 C CA . ALA A 1 108 ? -7.592 1.894 -6.372 1.00 96.25 108 ALA A CA 1
ATOM 859 C C . ALA A 1 108 ? -7.330 1.364 -4.947 1.00 96.25 108 ALA A C 1
ATOM 861 O O . ALA A 1 108 ? -8.179 1.493 -4.066 1.00 96.25 108 ALA A O 1
ATOM 862 N N . LEU A 1 109 ? -6.139 0.807 -4.694 1.00 96.06 109 LEU A N 1
ATOM 863 C CA . LEU A 1 109 ? -5.752 0.345 -3.358 1.00 96.06 109 LEU A CA 1
ATOM 864 C C . LEU A 1 109 ? -5.663 1.510 -2.359 1.00 96.06 109 LEU A C 1
ATOM 866 O O . LEU A 1 109 ? -6.059 1.366 -1.205 1.00 96.06 109 LEU A O 1
ATOM 870 N N . LEU A 1 110 ? -5.141 2.664 -2.783 1.00 96.06 110 LEU A N 1
ATOM 871 C CA . LEU A 1 110 ? -5.056 3.856 -1.939 1.00 96.06 110 LEU A CA 1
ATOM 872 C C . LEU A 1 110 ? -6.444 4.389 -1.570 1.00 96.06 110 LEU A C 1
ATOM 874 O O . LEU A 1 110 ? -6.652 4.760 -0.414 1.00 96.06 110 LEU A O 1
ATOM 878 N N . GLU A 1 111 ? -7.394 4.385 -2.507 1.00 96.56 111 GLU A N 1
ATOM 879 C CA . GLU A 1 111 ? -8.791 4.728 -2.218 1.00 96.56 111 GLU A CA 1
ATOM 880 C C . GLU A 1 111 ? -9.409 3.755 -1.206 1.00 96.56 111 GLU A C 1
ATOM 882 O O . GLU A 1 111 ? -10.004 4.187 -0.216 1.00 96.56 111 GLU A O 1
ATOM 887 N N . GLU A 1 112 ? -9.208 2.448 -1.387 1.00 95.69 112 GLU A N 1
ATOM 888 C CA . GLU A 1 112 ? -9.704 1.438 -0.450 1.00 95.69 112 GLU A CA 1
ATOM 889 C C . GLU A 1 112 ? -9.103 1.635 0.952 1.00 95.69 112 GLU A C 1
ATOM 891 O O . GLU A 1 112 ? -9.832 1.671 1.947 1.00 95.69 112 GLU A O 1
ATOM 896 N N . ILE A 1 113 ? -7.789 1.852 1.052 1.00 96.12 113 ILE A N 1
ATOM 897 C CA . ILE A 1 113 ? -7.116 2.142 2.325 1.00 96.12 113 ILE A CA 1
ATOM 898 C C . ILE A 1 113 ? -7.694 3.405 2.967 1.00 96.12 113 ILE A C 1
ATOM 900 O O . ILE A 1 113 ? -7.955 3.399 4.172 1.00 96.12 113 ILE A O 1
ATOM 904 N N . ALA A 1 114 ? -7.929 4.469 2.197 1.00 96.50 114 ALA A N 1
ATOM 905 C CA . ALA A 1 114 ? -8.520 5.699 2.713 1.00 96.50 114 ALA A CA 1
ATOM 906 C C . ALA A 1 114 ? -9.929 5.455 3.278 1.00 96.50 114 ALA A C 1
ATOM 908 O O . ALA A 1 114 ? -10.220 5.872 4.402 1.00 96.50 114 ALA A O 1
ATOM 909 N N . THR A 1 115 ? -10.778 4.713 2.557 1.00 95.94 115 THR A N 1
ATOM 910 C CA . THR A 1 115 ? -12.128 4.366 3.034 1.00 95.94 115 THR A CA 1
ATOM 911 C C . THR A 1 115 ? -12.098 3.496 4.290 1.00 95.94 115 THR A C 1
ATOM 913 O O . THR A 1 115 ? -12.792 3.790 5.263 1.00 95.94 115 THR A O 1
ATOM 916 N N . ASN A 1 116 ? -11.244 2.471 4.321 1.00 94.88 116 ASN A N 1
ATOM 917 C CA . ASN A 1 116 ? -11.122 1.570 5.462 1.00 94.88 116 ASN A CA 1
ATOM 918 C C . ASN A 1 116 ? -10.557 2.289 6.691 1.00 94.88 116 ASN A C 1
ATOM 920 O O . ASN A 1 116 ? -11.007 2.036 7.807 1.00 94.88 116 ASN A O 1
ATOM 924 N N . THR A 1 117 ? -9.625 3.224 6.494 1.00 95.12 117 THR A N 1
ATOM 925 C CA . THR A 1 117 ? -9.076 4.057 7.572 1.00 95.12 117 THR A CA 1
ATOM 926 C C . THR A 1 117 ? -10.146 4.979 8.153 1.00 95.12 117 THR A C 1
ATOM 928 O O . THR A 1 117 ? -10.261 5.074 9.372 1.00 95.12 117 THR A O 1
ATOM 931 N N . ALA A 1 118 ? -10.978 5.604 7.311 1.00 95.69 118 ALA A N 1
ATOM 932 C CA . ALA A 1 118 ? -12.083 6.443 7.778 1.00 95.69 118 ALA A CA 1
ATOM 933 C C . ALA A 1 118 ? -13.095 5.643 8.620 1.00 95.69 118 ALA A C 1
ATOM 935 O O . ALA A 1 118 ? -13.460 6.068 9.716 1.00 95.69 118 ALA A O 1
ATOM 936 N N . ILE A 1 119 ? -13.483 4.449 8.156 1.00 95.12 119 ILE A N 1
ATOM 937 C CA . ILE A 1 119 ? -14.387 3.549 8.893 1.00 95.12 119 ILE A CA 1
ATOM 938 C C . ILE A 1 119 ? -13.751 3.080 10.210 1.00 95.12 119 ILE A C 1
ATOM 940 O O . ILE A 1 119 ? -14.436 2.967 11.229 1.00 95.12 119 ILE A O 1
ATOM 944 N N . ALA A 1 120 ? -12.452 2.769 10.206 1.00 94.88 120 ALA A N 1
ATOM 945 C CA . ALA A 1 120 ? -11.739 2.343 11.405 1.00 94.88 120 ALA A CA 1
ATOM 946 C C . ALA A 1 120 ? -11.692 3.454 12.462 1.00 94.88 120 ALA A C 1
ATOM 948 O O . ALA A 1 120 ? -11.951 3.175 13.633 1.00 94.88 120 ALA A O 1
ATOM 949 N N . GLU A 1 121 ? -11.430 4.701 12.059 1.00 95.19 121 GLU A N 1
ATOM 950 C CA . GLU A 1 121 ? -11.395 5.835 12.986 1.00 95.19 121 GLU A CA 1
ATOM 951 C C . GLU A 1 121 ? -12.789 6.155 13.546 1.00 95.19 121 GLU A C 1
ATOM 953 O O . GLU A 1 121 ? -12.929 6.395 14.744 1.00 95.19 121 GLU A O 1
ATOM 958 N N . GLU A 1 122 ? -13.846 6.065 12.729 1.00 94.88 122 GLU A N 1
ATOM 959 C CA . GLU A 1 122 ? -15.229 6.220 13.201 1.00 94.88 122 GLU A CA 1
ATOM 960 C C . GLU A 1 122 ? -15.596 5.147 14.239 1.00 94.88 122 GLU A C 1
ATOM 962 O O . GLU A 1 122 ? -16.116 5.456 15.314 1.00 94.88 122 GLU A O 1
ATOM 967 N N . LYS A 1 123 ? -15.269 3.877 13.963 1.00 94.00 123 LYS A N 1
ATOM 968 C CA . LYS A 1 123 ? -15.508 2.772 14.905 1.00 94.00 123 LYS A CA 1
ATOM 969 C C . LYS A 1 123 ? -14.703 2.920 16.189 1.00 94.00 123 LYS A C 1
ATOM 971 O O . LYS A 1 123 ? -15.223 2.606 17.259 1.00 94.00 123 LYS A O 1
ATOM 976 N N . LYS A 1 124 ? -13.455 3.380 16.095 1.00 94.62 124 LYS A N 1
ATOM 977 C CA . LYS A 1 124 ? -12.604 3.651 17.255 1.00 94.62 124 LYS A CA 1
ATOM 978 C C . LYS A 1 124 ? -13.214 4.746 18.124 1.00 94.62 124 LYS A C 1
ATOM 980 O O . LYS A 1 124 ? -13.368 4.532 19.321 1.00 94.62 124 LYS A O 1
ATOM 985 N N . LYS A 1 125 ? -13.653 5.854 17.522 1.00 94.75 125 LYS A N 1
ATOM 986 C CA . LYS A 1 125 ? -14.326 6.938 18.243 1.00 94.75 125 LYS A CA 1
ATOM 987 C C . LYS A 1 125 ? -15.599 6.453 18.946 1.00 94.75 125 LYS A C 1
ATOM 989 O O . LYS A 1 125 ? -15.784 6.726 20.126 1.00 94.75 125 LYS A O 1
ATOM 994 N N . LEU A 1 126 ? -16.431 5.662 18.263 1.00 93.50 126 LEU A N 1
ATOM 995 C CA . LEU A 1 126 ? -17.629 5.064 18.866 1.00 93.50 126 LEU A CA 1
ATOM 996 C C . LEU A 1 126 ? -17.281 4.127 20.038 1.00 93.50 126 LEU A C 1
ATOM 998 O O . LEU A 1 126 ? -18.000 4.081 21.035 1.00 93.50 126 LEU A O 1
ATOM 1002 N N . ALA A 1 127 ? -16.200 3.351 19.921 1.00 92.44 127 ALA A N 1
ATOM 1003 C CA . ALA A 1 127 ? -15.740 2.470 20.989 1.00 92.44 127 ALA A CA 1
ATOM 1004 C C . ALA A 1 127 ? -15.231 3.260 22.204 1.00 92.44 127 ALA A C 1
ATOM 1006 O O . ALA A 1 127 ? -15.551 2.890 23.330 1.00 92.44 127 ALA A O 1
ATOM 1007 N N . GLU A 1 128 ? -14.494 4.351 21.986 1.00 93.69 128 GLU A N 1
ATOM 1008 C CA . GLU A 1 128 ? -14.037 5.261 23.044 1.00 93.69 128 GLU A CA 1
ATOM 1009 C C . GLU A 1 128 ? -15.218 5.952 23.744 1.00 93.69 128 GLU A C 1
ATOM 1011 O O . GLU A 1 128 ? -15.273 5.971 24.972 1.00 93.69 128 GLU A O 1
ATOM 1016 N N . GLU A 1 129 ? -16.209 6.440 22.989 1.00 92.50 129 GLU A N 1
ATOM 1017 C CA . GLU A 1 129 ? -17.439 7.030 23.540 1.00 92.50 129 GLU A CA 1
ATOM 1018 C C . GLU A 1 129 ? -18.213 6.026 24.406 1.00 92.50 129 GLU A C 1
ATOM 1020 O O . GLU A 1 129 ? -18.559 6.330 25.549 1.00 92.50 129 GLU A O 1
ATOM 1025 N N . LYS A 1 130 ? -18.414 4.797 23.913 1.00 91.44 130 LYS A N 1
ATOM 1026 C CA . LYS A 1 130 ? -19.069 3.732 24.688 1.00 91.44 130 LYS A CA 1
ATOM 1027 C C . LYS A 1 130 ? -18.259 3.306 25.907 1.00 91.44 130 LYS A C 1
ATOM 1029 O O . LYS A 1 130 ? -18.847 2.986 26.933 1.00 91.44 130 LYS A O 1
ATOM 1034 N N . ALA A 1 131 ? -16.930 3.281 25.817 1.00 90.12 131 ALA A N 1
ATOM 1035 C CA . ALA A 1 131 ? -16.078 2.956 26.956 1.00 90.12 131 ALA A CA 1
ATOM 1036 C C . ALA A 1 131 ? -16.217 4.003 28.070 1.00 90.12 131 ALA A C 1
ATOM 1038 O O . ALA A 1 131 ? -16.361 3.625 29.231 1.00 90.12 131 ALA A O 1
ATOM 1039 N N . MET A 1 132 ? -16.255 5.295 27.719 1.00 90.88 132 MET A N 1
ATOM 1040 C CA . MET A 1 132 ? -16.517 6.371 28.681 1.00 90.88 132 MET A CA 1
ATOM 1041 C C . MET A 1 132 ? -17.915 6.260 29.298 1.00 90.88 132 MET A C 1
ATOM 1043 O O . MET A 1 132 ? -18.056 6.402 30.510 1.00 90.88 132 MET A O 1
ATOM 1047 N N . GLU A 1 133 ? -18.941 5.964 28.493 1.00 90.31 133 GLU A N 1
ATOM 1048 C CA . GLU A 1 133 ? -20.308 5.768 28.994 1.00 90.31 133 GLU A CA 1
ATOM 1049 C C . GLU A 1 133 ? -20.390 4.583 29.968 1.00 90.31 133 GLU A C 1
ATOM 1051 O O . GLU A 1 133 ? -20.978 4.706 31.041 1.00 90.31 133 GLU A O 1
ATOM 1056 N N . ILE A 1 134 ? -19.746 3.458 29.640 1.00 89.38 134 ILE A N 1
ATOM 1057 C CA . ILE A 1 134 ? -19.662 2.283 30.518 1.00 89.38 134 ILE A CA 1
ATOM 1058 C C . ILE A 1 134 ? -18.910 2.619 31.810 1.00 89.38 134 ILE A C 1
ATOM 1060 O O . ILE A 1 134 ? -19.306 2.164 32.882 1.00 89.38 134 ILE A O 1
ATOM 1064 N N . GLU A 1 135 ? -17.828 3.395 31.744 1.00 89.50 135 GLU A N 1
ATOM 1065 C CA . GLU A 1 135 ? -17.080 3.795 32.938 1.00 89.50 135 GLU A CA 1
ATOM 1066 C C . GLU A 1 135 ? -17.928 4.672 33.870 1.00 89.50 135 GLU A C 1
ATOM 1068 O O . GLU A 1 135 ? -17.929 4.456 35.083 1.00 89.50 135 GLU A O 1
ATOM 1073 N N . GLU A 1 136 ? -18.690 5.615 33.315 1.00 90.19 136 GLU A N 1
ATOM 1074 C CA . GLU A 1 136 ? -19.596 6.466 34.089 1.00 90.19 136 GLU A CA 1
ATOM 1075 C C . GLU A 1 136 ? -20.753 5.661 34.693 1.00 90.19 136 GLU A C 1
ATOM 1077 O O . GLU A 1 136 ? -21.030 5.767 35.889 1.00 90.19 136 GLU A O 1
ATOM 1082 N N . GLN A 1 137 ? -21.374 4.775 33.908 1.00 86.19 137 GLN A N 1
ATOM 1083 C CA . GLN A 1 137 ? -22.407 3.866 34.410 1.00 86.19 137 GLN A CA 1
ATOM 1084 C C . GLN A 1 137 ? -21.867 2.962 35.524 1.00 86.19 137 GLN A C 1
ATOM 1086 O O . GLN A 1 137 ? -22.524 2.805 36.550 1.00 86.19 137 GLN A O 1
ATOM 1091 N N . ASN A 1 138 ? -20.649 2.430 35.388 1.00 86.19 138 ASN A N 1
ATOM 1092 C CA . ASN A 1 138 ? -20.018 1.620 36.431 1.00 86.19 138 ASN A CA 1
ATOM 1093 C C . ASN A 1 138 ? -19.771 2.409 37.724 1.00 86.19 138 ASN A C 1
ATOM 1095 O O . ASN A 1 138 ? -19.932 1.848 38.808 1.00 86.19 138 ASN A O 1
ATOM 1099 N N . LYS A 1 139 ? -19.406 3.697 37.640 1.00 88.69 139 LYS A N 1
ATOM 1100 C CA . LYS A 1 139 ? -19.267 4.564 38.825 1.00 88.69 139 LYS A CA 1
ATOM 1101 C C . LYS A 1 139 ? -20.607 4.743 39.531 1.00 88.69 139 LYS A C 1
ATOM 1103 O O . LYS A 1 139 ? -20.669 4.585 40.748 1.00 88.69 139 LYS A O 1
ATOM 1108 N N . ILE A 1 140 ? -21.672 5.010 38.775 1.00 85.75 140 ILE A N 1
ATOM 1109 C CA . ILE A 1 140 ? -23.028 5.154 39.319 1.00 85.75 140 ILE A CA 1
ATOM 1110 C C . ILE A 1 140 ? -23.474 3.846 39.985 1.00 85.75 140 ILE A C 1
ATOM 1112 O O . ILE A 1 140 ? -23.867 3.861 41.148 1.00 85.75 140 ILE A O 1
ATOM 1116 N N . ILE A 1 141 ? -23.322 2.709 39.299 1.00 84.88 141 ILE A N 1
ATOM 1117 C CA . ILE A 1 141 ? -23.667 1.381 39.829 1.00 84.88 141 ILE A CA 1
ATOM 1118 C C . ILE A 1 141 ? -22.870 1.076 41.104 1.00 84.88 141 ILE A C 1
ATOM 1120 O O . ILE A 1 141 ? -23.426 0.542 42.060 1.00 84.88 141 ILE A O 1
ATOM 1124 N N . ALA A 1 142 ? -21.580 1.423 41.160 1.00 85.31 142 ALA A N 1
ATOM 1125 C CA . ALA A 1 142 ? -20.759 1.206 42.349 1.00 85.31 142 ALA A CA 1
ATOM 1126 C C . ALA A 1 142 ? -21.256 2.015 43.559 1.00 85.31 142 ALA A C 1
ATOM 1128 O O . ALA A 1 142 ? -21.295 1.481 44.668 1.00 85.31 142 ALA A O 1
ATOM 1129 N N . VAL A 1 143 ? -21.665 3.272 43.348 1.00 86.38 143 VAL A N 1
ATOM 1130 C CA . VAL A 1 143 ? -22.248 4.117 44.403 1.00 86.38 143 VAL A CA 1
ATOM 1131 C C . VAL A 1 143 ? -23.608 3.574 44.840 1.00 86.38 143 VAL A C 1
ATOM 1133 O O . VAL A 1 143 ? -23.813 3.351 46.030 1.00 86.38 143 VAL A O 1
ATOM 1136 N N . GLU A 1 144 ? -24.511 3.285 43.899 1.00 82.44 144 GLU A N 1
ATOM 1137 C CA . GLU A 1 144 ? -25.844 2.749 44.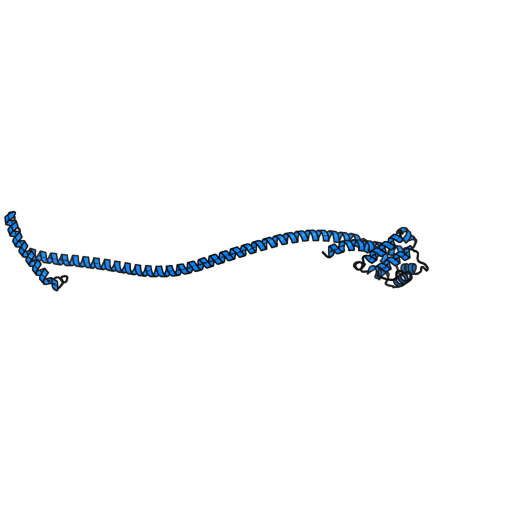209 1.00 82.44 144 GLU A CA 1
ATOM 1138 C C . GLU A 1 144 ? -25.766 1.397 44.933 1.00 82.44 144 GLU A C 1
ATOM 1140 O O . GLU A 1 144 ? -26.526 1.152 45.875 1.00 82.44 144 GLU A O 1
ATOM 1145 N N . LYS A 1 145 ? -24.813 0.541 44.544 1.00 82.81 145 LYS A N 1
ATOM 1146 C CA . LYS A 1 145 ? -24.528 -0.727 45.219 1.00 82.81 145 LYS A CA 1
ATOM 1147 C C . LYS A 1 145 ? -24.020 -0.506 46.642 1.00 82.81 145 LYS A C 1
ATOM 1149 O O . LYS A 1 145 ? -24.519 -1.159 47.554 1.00 82.81 145 LYS A O 1
ATOM 1154 N N . ALA A 1 146 ? -23.063 0.401 46.842 1.00 85.00 146 ALA A N 1
ATOM 1155 C CA . ALA A 1 146 ? -22.530 0.696 48.170 1.00 85.00 146 ALA A CA 1
ATOM 1156 C C . ALA A 1 146 ? -23.621 1.240 49.109 1.00 85.00 146 ALA A C 1
ATOM 1158 O O . ALA A 1 146 ? -23.732 0.789 50.247 1.00 85.00 146 ALA A O 1
ATOM 1159 N N . GLU A 1 147 ? -24.476 2.143 48.621 1.00 83.06 147 GLU A N 1
ATOM 1160 C CA . GLU A 1 147 ? -25.629 2.646 49.379 1.00 83.06 147 GLU A CA 1
ATOM 1161 C C . GLU A 1 147 ? -26.613 1.529 49.750 1.00 83.06 147 GLU A C 1
ATOM 1163 O O . GLU A 1 147 ? -27.084 1.464 50.886 1.00 83.06 147 GLU A O 1
ATOM 1168 N N . ALA A 1 148 ? -26.923 0.639 48.803 1.00 79.38 148 ALA A N 1
ATOM 1169 C CA . ALA A 1 148 ? -27.825 -0.484 49.032 1.00 79.38 148 ALA A CA 1
ATOM 1170 C C . ALA A 1 148 ? -27.255 -1.493 50.045 1.00 79.38 148 ALA A C 1
ATOM 1172 O O . ALA A 1 148 ? -27.978 -1.952 50.930 1.00 79.38 148 ALA A O 1
ATOM 1173 N N . GLU A 1 149 ? -25.963 -1.819 49.949 1.00 81.81 149 GLU A N 1
ATOM 1174 C CA . GLU A 1 149 ? -25.279 -2.707 50.894 1.00 81.81 149 GLU A CA 1
ATOM 1175 C C . GLU A 1 149 ? -25.212 -2.095 52.299 1.00 81.81 149 GLU A C 1
ATOM 1177 O O . GLU A 1 149 ? -25.458 -2.803 53.274 1.00 81.81 149 GLU A O 1
ATOM 1182 N N . MET A 1 150 ? -24.958 -0.785 52.419 1.00 83.19 150 MET A N 1
ATOM 1183 C CA . MET A 1 150 ? -24.977 -0.083 53.707 1.00 83.19 150 MET A CA 1
ATOM 1184 C C . MET A 1 150 ? -26.362 -0.103 54.359 1.00 83.19 150 MET A C 1
ATOM 1186 O O . MET A 1 150 ? -26.473 -0.445 55.536 1.00 83.19 150 MET A O 1
ATOM 1190 N N . ALA A 1 151 ? -27.416 0.211 53.601 1.00 79.19 151 ALA A N 1
ATOM 1191 C CA . ALA A 1 151 ? -28.785 0.181 54.110 1.00 79.19 151 ALA A CA 1
ATOM 1192 C C . ALA A 1 151 ? -29.190 -1.235 54.559 1.00 79.19 151 ALA A C 1
ATOM 1194 O O . ALA A 1 151 ? -29.806 -1.409 55.610 1.00 79.19 151 ALA A O 1
ATOM 1195 N N . LEU A 1 152 ? -28.787 -2.269 53.811 1.00 77.56 152 LEU A N 1
ATOM 1196 C CA . LEU A 1 152 ? -29.024 -3.658 54.208 1.00 77.56 152 LEU A CA 1
ATOM 1197 C C . LEU A 1 152 ? -28.242 -4.036 55.477 1.00 77.56 152 LEU A C 1
ATOM 1199 O O . LEU A 1 152 ? -28.783 -4.708 56.358 1.00 77.56 152 LEU A O 1
ATOM 1203 N N . ALA A 1 153 ? -26.987 -3.594 55.586 1.00 80.69 153 ALA A N 1
ATOM 1204 C CA . ALA A 1 153 ? -26.116 -3.869 56.725 1.00 80.69 153 ALA A CA 1
ATOM 1205 C C . ALA A 1 153 ? -26.583 -3.197 58.026 1.00 80.69 153 ALA A C 1
ATOM 1207 O O . ALA A 1 153 ? -26.291 -3.719 59.099 1.00 80.69 153 ALA A O 1
ATOM 1208 N N . GLU A 1 154 ? -27.323 -2.086 57.960 1.00 80.12 154 GLU A N 1
ATOM 1209 C CA . GLU A 1 154 ? -27.917 -1.449 59.143 1.00 80.12 154 GLU A CA 1
ATOM 1210 C C . GLU A 1 154 ? -29.057 -2.293 59.736 1.00 80.12 154 GLU A C 1
ATOM 1212 O O . GLU A 1 154 ? -29.192 -2.406 60.955 1.00 80.12 154 GLU A O 1
ATOM 1217 N N . VAL A 1 155 ? -29.856 -2.945 58.885 1.00 77.56 155 VAL A N 1
ATOM 1218 C CA . VAL A 1 155 ? -31.058 -3.667 59.333 1.00 77.56 155 VAL A CA 1
ATOM 1219 C C . VAL A 1 155 ? -30.802 -5.141 59.638 1.00 77.56 155 VAL A C 1
ATOM 1221 O O . VAL A 1 155 ? -31.457 -5.712 60.514 1.00 77.56 155 VAL A O 1
ATOM 1224 N N . MET A 1 156 ? -29.821 -5.764 58.981 1.00 77.81 156 MET A N 1
ATOM 1225 C CA . MET A 1 156 ? -29.431 -7.151 59.250 1.00 77.81 156 MET A CA 1
ATOM 1226 C C . MET A 1 156 ? -29.140 -7.450 60.741 1.00 77.81 156 MET A C 1
ATOM 1228 O O . MET A 1 156 ? -29.708 -8.417 61.257 1.00 77.81 156 MET A O 1
ATOM 1232 N N . PRO A 1 157 ? -28.360 -6.638 61.489 1.00 83.62 157 PRO A N 1
ATOM 1233 C CA . PRO A 1 157 ? -28.094 -6.900 62.905 1.00 83.62 157 PRO A CA 1
ATOM 1234 C C . PRO A 1 157 ? -29.340 -6.735 63.783 1.00 83.62 157 PRO A C 1
ATOM 1236 O O . PRO A 1 157 ? -29.479 -7.438 64.782 1.00 83.62 157 PRO A O 1
ATOM 1239 N N . ILE A 1 158 ? -30.275 -5.852 63.413 1.00 79.62 158 ILE A N 1
ATOM 1240 C CA . ILE A 1 158 ? -31.546 -5.666 64.133 1.00 79.62 158 ILE A CA 1
ATOM 1241 C C . ILE A 1 158 ? -32.412 -6.924 63.987 1.00 79.62 158 ILE A C 1
ATOM 1243 O O . ILE A 1 158 ? -32.980 -7.416 64.966 1.00 79.62 158 ILE A O 1
ATOM 1247 N N . LEU A 1 159 ? -32.466 -7.488 62.778 1.00 80.81 159 LEU A N 1
ATOM 1248 C CA . LEU A 1 159 ? -33.176 -8.733 62.498 1.00 80.81 159 LEU A CA 1
ATOM 1249 C C . LEU A 1 159 ? -32.537 -9.932 63.217 1.00 80.81 159 LEU A C 1
ATOM 1251 O O . LEU A 1 159 ? -33.248 -10.747 63.807 1.00 80.81 159 LEU A O 1
ATOM 1255 N N . GLU A 1 160 ? -31.207 -10.040 63.203 1.00 82.50 160 GLU A N 1
ATOM 1256 C CA . GLU A 1 160 ? -30.475 -11.099 63.909 1.00 82.50 160 GLU A CA 1
ATOM 1257 C C . GLU A 1 160 ? -30.646 -11.010 65.429 1.00 82.50 160 GLU A C 1
ATOM 1259 O O . GLU A 1 160 ? -30.920 -12.026 66.073 1.00 82.50 160 GLU A O 1
ATOM 1264 N N . ALA A 1 161 ? -30.577 -9.806 66.003 1.00 81.38 161 ALA A N 1
ATOM 1265 C CA . ALA A 1 161 ? -30.835 -9.583 67.423 1.00 81.38 161 ALA A CA 1
ATOM 1266 C C . ALA A 1 161 ? -32.258 -10.013 67.811 1.00 81.38 161 ALA A C 1
ATOM 1268 O O . ALA A 1 161 ? -32.456 -10.661 68.840 1.00 81.38 161 ALA A O 1
ATOM 1269 N N . ALA A 1 162 ? -33.248 -9.726 66.963 1.00 79.38 162 ALA A N 1
ATOM 1270 C CA . ALA A 1 162 ? -34.624 -10.140 67.204 1.00 79.38 162 ALA A CA 1
ATOM 1271 C C . ALA A 1 162 ? -34.829 -11.662 67.058 1.00 79.38 162 ALA A C 1
ATOM 1273 O O . ALA A 1 162 ? -35.577 -12.259 67.835 1.00 79.38 162 ALA A O 1
ATOM 1274 N N . LYS A 1 163 ? -34.129 -12.323 66.121 1.00 80.62 163 LYS A N 1
ATOM 1275 C CA . LYS A 1 163 ? -34.101 -13.796 66.024 1.00 80.62 163 LYS A CA 1
ATOM 1276 C C . LYS A 1 163 ? -33.463 -14.440 67.255 1.00 80.62 163 LYS A C 1
ATOM 1278 O O . LYS A 1 163 ? -33.979 -15.441 67.748 1.00 80.62 163 LYS A O 1
ATOM 1283 N N . LEU A 1 164 ? -32.380 -13.860 67.773 1.00 82.06 164 LEU A N 1
ATOM 1284 C CA . LEU A 1 164 ? -31.731 -14.333 68.995 1.00 82.06 164 LEU A CA 1
ATOM 1285 C C . LEU A 1 164 ? -32.662 -14.195 70.207 1.00 82.06 164 LEU A C 1
ATOM 1287 O O . LEU A 1 164 ? -32.708 -15.085 71.053 1.00 82.06 164 LEU A O 1
ATOM 1291 N N . GLU A 1 165 ? -33.448 -13.120 70.273 1.00 79.12 165 GLU A N 1
ATOM 1292 C CA . GLU A 1 165 ? -34.441 -12.926 71.332 1.00 79.12 165 GLU A CA 1
ATOM 1293 C C . GLU A 1 165 ? -35.568 -13.968 71.267 1.00 79.12 165 GLU A C 1
ATOM 1295 O O . GLU A 1 165 ? -35.987 -14.478 72.304 1.00 79.12 165 GLU A O 1
ATOM 1300 N N . LEU A 1 166 ? -35.994 -14.374 70.064 1.00 79.06 166 LEU A N 1
ATOM 1301 C CA . LEU A 1 166 ? -36.902 -15.514 69.890 1.00 79.06 166 LEU A CA 1
ATOM 1302 C C . LEU A 1 166 ? -36.267 -16.856 70.268 1.00 79.06 166 LEU A C 1
ATOM 1304 O O . LEU A 1 166 ? -36.970 -17.742 70.742 1.00 79.06 166 LEU A O 1
ATOM 1308 N N . GLN A 1 167 ? -34.960 -17.032 70.060 1.00 80.94 167 GLN A N 1
ATOM 1309 C CA . GLN A 1 167 ? -34.247 -18.260 70.424 1.00 80.94 167 GLN A CA 1
ATOM 1310 C C . GLN A 1 167 ? -34.092 -18.425 71.944 1.00 80.94 167 GLN A C 1
ATOM 1312 O O . GLN A 1 167 ? -33.977 -19.549 72.429 1.00 80.94 167 GLN A O 1
ATOM 1317 N N . LYS A 1 168 ? -34.110 -17.320 72.700 1.00 79.75 168 LYS A N 1
ATOM 1318 C CA . LYS A 1 168 ? -34.124 -17.337 74.172 1.00 79.75 168 LYS A CA 1
ATOM 1319 C C . LYS A 1 168 ? -35.464 -17.796 74.756 1.00 79.75 168 LYS A C 1
ATOM 1321 O O . LYS A 1 168 ? -35.502 -18.097 75.946 1.00 79.75 168 LYS A O 1
ATOM 1326 N N . LEU A 1 169 ? -36.534 -17.821 73.957 1.00 79.50 169 LEU A N 1
ATOM 1327 C CA . LEU A 1 169 ? -37.835 -18.336 74.379 1.00 79.50 169 LEU A CA 1
ATOM 1328 C C . LEU A 1 169 ? -37.815 -19.859 74.372 1.00 79.50 169 LEU A C 1
ATOM 1330 O O . LEU A 1 169 ? -37.388 -20.488 73.400 1.00 79.50 169 LEU A O 1
ATOM 1334 N N . ASP A 1 170 ? -38.308 -20.455 75.448 1.00 77.19 170 ASP A N 1
ATOM 1335 C CA . ASP A 1 170 ? -38.402 -21.901 75.561 1.00 77.19 170 ASP A CA 1
ATOM 1336 C C . ASP A 1 170 ? -39.806 -22.414 75.181 1.00 77.19 170 ASP A C 1
ATOM 1338 O O . ASP A 1 170 ? -40.740 -21.677 74.848 1.00 77.19 170 ASP A O 1
ATOM 1342 N N . LYS A 1 171 ? -39.975 -23.738 75.177 1.00 76.81 171 LYS A N 1
ATOM 1343 C CA . LYS A 1 171 ? -41.276 -24.348 74.870 1.00 76.81 171 LYS A CA 1
ATOM 1344 C C . LYS A 1 171 ? -42.319 -24.034 75.955 1.00 76.81 171 LYS A C 1
ATOM 1346 O O . LYS A 1 171 ? -43.511 -24.034 75.647 1.00 76.81 171 LYS A O 1
ATOM 1351 N N . SER A 1 172 ? -41.880 -23.767 77.187 1.00 78.44 172 SER A N 1
ATOM 1352 C CA . SER A 1 172 ? -42.708 -23.391 78.340 1.00 78.44 172 SER A CA 1
ATOM 1353 C C . SER A 1 172 ? -43.411 -22.060 78.087 1.00 78.44 172 SER A C 1
ATOM 1355 O O . SER A 1 172 ? -44.634 -21.979 78.192 1.00 78.44 172 SER A O 1
ATOM 1357 N N . ASP A 1 173 ? -42.647 -21.067 77.645 1.00 80.06 173 ASP A N 1
ATOM 1358 C CA . ASP A 1 173 ? -43.059 -19.702 77.328 1.00 80.06 173 ASP A CA 1
ATOM 1359 C C . ASP A 1 173 ? -44.147 -19.680 76.236 1.00 80.06 173 ASP A C 1
ATOM 1361 O O . ASP A 1 173 ? -45.170 -18.995 76.331 1.00 80.06 173 ASP A O 1
ATOM 1365 N N . VAL A 1 174 ? -43.988 -20.516 75.203 1.00 79.50 174 VAL A N 1
ATOM 1366 C CA . VAL A 1 174 ? -45.001 -20.678 74.143 1.00 79.50 174 VAL A CA 1
ATOM 1367 C C . VAL A 1 174 ? -46.258 -21.374 74.680 1.00 79.50 174 VAL A C 1
ATOM 1369 O O . VAL A 1 174 ? -47.381 -21.021 74.304 1.00 79.50 174 VAL A O 1
ATOM 1372 N N . THR A 1 175 ? -46.110 -22.357 75.577 1.00 80.38 175 THR A N 1
ATOM 1373 C CA . THR A 1 175 ? -47.269 -23.007 76.210 1.00 80.38 175 THR A CA 1
ATOM 1374 C C . THR A 1 175 ? -48.021 -22.093 77.174 1.00 80.38 175 THR A C 1
ATOM 1376 O O . THR A 1 175 ? -49.242 -22.230 77.270 1.00 80.38 175 THR A O 1
ATOM 1379 N N . GLU A 1 176 ? -47.341 -21.133 77.805 1.00 80.81 176 GLU A N 1
ATOM 1380 C CA . GLU A 1 176 ? -47.944 -20.098 78.648 1.00 80.81 176 GLU A CA 1
ATOM 1381 C C . GLU A 1 176 ? -48.875 -19.209 77.819 1.00 80.81 176 GLU A C 1
ATOM 1383 O O . GLU A 1 176 ? -50.073 -19.147 78.106 1.00 80.81 176 GLU A O 1
ATOM 1388 N N . ILE A 1 177 ? -48.384 -18.654 76.702 1.00 79.38 177 ILE A N 1
ATOM 1389 C CA . ILE A 1 177 ? -49.210 -17.881 75.757 1.00 79.38 177 ILE A CA 1
ATOM 1390 C C . ILE A 1 177 ? -50.406 -18.710 75.258 1.00 79.38 177 ILE A C 1
ATOM 1392 O O . ILE A 1 177 ? -51.529 -18.217 75.126 1.00 79.38 177 ILE A O 1
ATOM 1396 N N . ARG A 1 178 ? -50.199 -20.004 75.003 1.00 81.00 178 ARG A N 1
ATOM 1397 C CA . ARG A 1 178 ? -51.254 -20.910 74.526 1.00 81.00 178 ARG A CA 1
ATOM 1398 C C . ARG A 1 178 ? -52.321 -21.208 75.590 1.00 81.00 178 ARG A C 1
ATOM 1400 O O . ARG A 1 178 ? -53.459 -21.547 75.236 1.00 81.00 178 ARG A O 1
ATOM 1407 N N . SER A 1 179 ? -51.960 -21.135 76.871 1.00 79.38 179 SER A N 1
ATOM 1408 C CA . SER A 1 179 ? -52.821 -21.488 78.006 1.00 79.38 179 SER A CA 1
ATOM 1409 C C . SER A 1 179 ? -53.886 -20.433 78.321 1.00 79.38 179 SER A C 1
ATOM 1411 O O . SER A 1 179 ? -54.887 -20.760 78.961 1.00 79.38 179 SER A O 1
ATOM 1413 N N . PHE A 1 180 ? -53.752 -19.209 77.793 1.00 78.56 180 PHE A N 1
ATOM 1414 C CA . PHE A 1 180 ? -54.768 -18.171 77.951 1.00 78.56 180 PHE A CA 1
ATOM 1415 C C . PHE A 1 180 ? -56.127 -18.623 77.383 1.00 78.56 180 PHE A C 1
ATOM 1417 O O . PHE A 1 180 ? -56.280 -18.893 76.185 1.00 78.56 180 PHE A O 1
ATOM 1424 N N . ALA A 1 181 ? -57.141 -18.687 78.256 1.00 70.38 181 ALA A N 1
ATOM 1425 C CA . ALA A 1 181 ? -58.529 -18.964 77.874 1.00 70.38 181 ALA A CA 1
ATOM 1426 C C . ALA A 1 181 ? -59.127 -17.804 77.057 1.00 70.38 181 ALA A C 1
ATOM 1428 O O . ALA A 1 181 ? -59.855 -18.028 76.091 1.00 70.38 181 ALA A O 1
ATOM 1429 N N . LYS A 1 182 ? -58.751 -16.569 77.414 1.00 77.06 182 LYS A N 1
ATOM 1430 C CA . LYS A 1 182 ? -58.994 -15.340 76.656 1.00 77.06 182 LYS A CA 1
ATOM 1431 C C . LYS A 1 182 ? -57.674 -14.556 76.603 1.00 77.06 182 LYS A C 1
ATOM 1433 O O . LYS A 1 182 ? -57.218 -14.131 77.664 1.00 77.06 182 LYS A O 1
ATOM 1438 N N . PRO A 1 183 ? -57.027 -14.418 75.433 1.00 76.06 183 PRO A N 1
ATOM 1439 C CA . PRO A 1 183 ? -55.731 -13.756 75.342 1.00 76.06 183 PRO A CA 1
ATOM 1440 C C . PRO A 1 183 ? -55.861 -12.255 75.648 1.00 76.06 183 PRO A C 1
ATOM 1442 O O . PRO A 1 183 ? -56.866 -11.638 75.274 1.00 76.06 183 PRO A O 1
ATOM 1445 N N . PRO A 1 184 ? -54.855 -11.641 76.292 1.00 81.06 184 PRO A N 1
ATOM 1446 C CA . PRO A 1 184 ? -54.724 -10.190 76.331 1.00 81.06 184 PRO A CA 1
ATOM 1447 C C . PRO A 1 184 ? -54.697 -9.616 74.910 1.00 81.06 184 PRO A C 1
ATOM 1449 O O . PRO A 1 184 ? -54.108 -10.210 74.004 1.00 81.06 184 PRO A O 1
ATOM 1452 N N . LYS A 1 185 ? -55.310 -8.443 74.712 1.00 79.69 185 LYS A N 1
ATOM 1453 C CA . LYS A 1 185 ? -55.411 -7.792 73.393 1.00 79.69 185 LYS A CA 1
ATOM 1454 C C . LYS A 1 185 ? -54.029 -7.568 72.762 1.00 79.69 185 LYS A C 1
ATOM 1456 O O . LYS A 1 185 ? -53.882 -7.706 71.547 1.00 79.69 185 LYS A O 1
ATOM 1461 N N . GLN A 1 186 ? -53.022 -7.290 73.592 1.00 78.75 186 GLN A N 1
ATOM 1462 C CA . GLN A 1 186 ? -51.635 -7.113 73.172 1.00 78.75 186 GLN A CA 1
ATOM 1463 C C . GLN A 1 186 ? -51.057 -8.385 72.534 1.00 78.75 186 GLN A C 1
ATOM 1465 O O . GLN A 1 186 ? -50.632 -8.377 71.381 1.00 78.75 186 GLN A O 1
ATOM 1470 N N . VAL A 1 187 ? -51.142 -9.507 73.252 1.00 79.69 187 VAL A N 1
ATOM 1471 C CA . VAL A 1 187 ? -50.651 -10.821 72.806 1.00 79.69 187 VAL A CA 1
ATOM 1472 C C . VAL A 1 187 ? -51.418 -11.312 71.581 1.00 79.69 187 VAL A C 1
ATOM 1474 O O . VAL A 1 187 ? -50.815 -11.804 70.631 1.00 79.69 187 VAL A O 1
ATOM 1477 N N . GLN A 1 188 ? -52.739 -11.122 71.559 1.00 81.75 188 GLN A N 1
ATOM 1478 C CA . GLN A 1 188 ? -53.568 -11.526 70.428 1.00 81.75 188 GLN A CA 1
ATOM 1479 C C . GLN A 1 188 ? -53.150 -10.819 69.128 1.00 81.75 188 GLN A C 1
ATOM 1481 O O . GLN A 1 188 ? -52.986 -11.478 68.104 1.00 81.75 188 GLN A O 1
ATOM 1486 N N . THR A 1 189 ? -52.922 -9.506 69.177 1.00 81.75 189 THR A N 1
ATOM 1487 C CA . THR A 1 189 ? -52.567 -8.719 67.985 1.00 81.75 189 THR A CA 1
ATOM 1488 C C . THR A 1 189 ? -51.170 -9.075 67.469 1.00 81.75 189 THR A C 1
ATOM 1490 O O . THR A 1 189 ? -50.974 -9.183 66.263 1.00 81.75 189 THR A O 1
ATOM 1493 N N . VAL A 1 190 ? -50.203 -9.332 68.360 1.00 82.88 190 VAL A N 1
ATOM 1494 C CA . VAL A 1 190 ? -48.856 -9.798 67.970 1.00 82.88 190 VAL A CA 1
ATOM 1495 C C . VAL A 1 190 ? -48.926 -11.167 67.286 1.00 82.88 190 VAL A C 1
ATOM 1497 O O . VAL A 1 190 ? -48.297 -11.378 66.247 1.00 82.88 190 VAL A O 1
ATOM 1500 N N . CYS A 1 191 ? -49.746 -12.087 67.802 1.00 81.50 191 CYS A N 1
ATOM 1501 C CA . CYS A 1 191 ? -49.975 -13.378 67.156 1.00 81.50 191 CYS A CA 1
ATOM 1502 C C . CYS A 1 191 ? -50.686 -13.243 65.797 1.00 81.50 191 CYS A C 1
ATOM 1504 O O . CYS A 1 191 ? -50.358 -13.974 64.864 1.00 81.50 191 CYS A O 1
ATOM 1506 N N . GLU A 1 192 ? -51.629 -12.308 65.658 1.00 82.62 192 GLU A N 1
ATOM 1507 C CA . GLU A 1 192 ? -52.284 -11.997 64.382 1.00 82.62 192 GLU A CA 1
ATOM 1508 C C . GLU A 1 192 ? -51.291 -11.423 63.357 1.00 82.62 192 GLU A C 1
ATOM 1510 O O . GLU A 1 192 ? -51.309 -11.840 62.199 1.00 82.62 192 GLU A O 1
ATOM 1515 N N . CYS A 1 193 ? -50.352 -10.565 63.774 1.00 83.06 193 CYS A N 1
ATOM 1516 C CA . CYS A 1 193 ? -49.260 -10.094 62.918 1.00 83.06 193 CYS A CA 1
ATOM 1517 C C . CYS A 1 193 ? -48.399 -11.257 62.397 1.00 83.06 193 CYS A C 1
ATOM 1519 O O . CYS A 1 193 ? -48.132 -11.338 61.198 1.00 83.06 193 CYS A O 1
ATOM 1521 N N . ILE A 1 194 ? -48.034 -12.204 63.266 1.00 82.69 194 ILE A N 1
ATOM 1522 C CA . ILE A 1 194 ? -47.253 -13.393 62.892 1.00 82.69 194 ILE A CA 1
ATOM 1523 C C . ILE A 1 194 ? -48.025 -14.305 61.919 1.00 82.69 194 ILE A C 1
ATOM 1525 O O . ILE A 1 194 ? -47.437 -14.865 60.990 1.00 82.69 194 ILE A O 1
ATOM 1529 N N . LEU A 1 195 ? -49.346 -14.441 62.084 1.00 83.38 195 LEU A N 1
ATOM 1530 C CA . LEU A 1 195 ? -50.194 -15.184 61.142 1.00 83.38 195 LEU A CA 1
ATOM 1531 C C . LEU A 1 195 ? -50.208 -14.541 59.748 1.00 83.38 195 LEU A C 1
ATOM 1533 O O . LEU A 1 195 ? -50.120 -15.262 58.751 1.00 83.38 195 LEU A O 1
ATOM 1537 N N . ILE A 1 196 ? -50.271 -13.206 59.672 1.00 83.31 196 ILE A N 1
ATOM 1538 C CA . ILE A 1 196 ? -50.204 -12.468 58.400 1.00 83.31 196 ILE A CA 1
ATOM 1539 C C . ILE A 1 196 ? -48.837 -12.662 57.742 1.00 83.31 196 ILE A C 1
ATOM 1541 O O . ILE A 1 196 ? -48.784 -12.894 56.533 1.00 83.31 196 ILE A O 1
ATOM 1545 N N . MET A 1 197 ? -47.750 -12.621 58.520 1.00 81.94 197 MET A N 1
ATOM 1546 C CA . MET A 1 197 ? -46.387 -12.854 58.023 1.00 81.94 197 MET A CA 1
ATOM 1547 C C . MET A 1 197 ? -46.229 -14.247 57.407 1.00 81.94 197 MET A C 1
ATOM 1549 O O . MET A 1 197 ? -45.637 -14.379 56.343 1.00 81.94 197 MET A O 1
ATOM 1553 N N . LYS A 1 198 ? -46.817 -15.279 58.024 1.00 79.50 198 LYS A N 1
ATOM 1554 C CA . LYS A 1 198 ? -46.819 -16.654 57.492 1.00 79.50 198 LYS A CA 1
ATOM 1555 C C . LYS A 1 198 ? -47.853 -16.916 56.386 1.00 79.50 198 LYS A C 1
ATOM 1557 O O . LYS A 1 198 ? -47.914 -18.030 55.874 1.00 79.50 198 LYS A O 1
ATOM 1562 N N . GLY A 1 199 ? -48.673 -15.930 56.014 1.00 77.44 199 GLY A N 1
ATOM 1563 C CA . GLY A 1 199 ? -49.629 -16.051 54.905 1.00 77.44 199 GLY A CA 1
ATOM 1564 C C . GLY A 1 199 ? -50.929 -16.798 55.232 1.00 77.44 199 GLY A C 1
ATOM 1565 O O . GLY A 1 199 ? -51.617 -17.259 54.318 1.00 77.44 199 GLY A O 1
ATOM 1566 N N . TYR A 1 200 ? -51.306 -16.916 56.509 1.00 81.12 200 TYR A N 1
ATOM 1567 C CA . TYR A 1 200 ? -52.595 -17.501 56.887 1.00 81.12 200 TYR A CA 1
ATOM 1568 C C . TYR A 1 200 ? -53.755 -16.561 56.528 1.00 81.12 200 TYR A C 1
ATOM 1570 O O . TYR A 1 200 ? -53.721 -15.366 56.815 1.00 81.12 200 TYR A O 1
ATOM 1578 N N . LYS A 1 201 ? -54.818 -17.113 55.927 1.00 71.56 201 LYS A N 1
ATOM 1579 C CA . LYS A 1 201 ? -56.027 -16.352 55.550 1.00 71.56 201 LYS A CA 1
ATOM 1580 C C . LYS A 1 201 ? -56.966 -16.081 56.729 1.00 71.56 201 LYS A C 1
ATOM 1582 O O . LYS A 1 201 ? -57.751 -15.140 56.679 1.00 71.56 201 LYS A O 1
ATOM 1587 N N . GLU A 1 202 ? -56.895 -16.899 57.777 1.00 75.56 202 GLU A N 1
ATOM 1588 C CA . GLU A 1 202 ? -57.739 -16.777 58.967 1.00 75.56 202 GLU A CA 1
ATOM 1589 C C . GLU A 1 202 ? -56.974 -16.130 60.127 1.00 75.56 202 GLU A C 1
ATOM 1591 O O . GLU A 1 202 ? -56.100 -16.748 60.735 1.00 75.56 202 GLU A O 1
ATOM 1596 N N . LEU A 1 203 ? -57.341 -14.891 60.457 1.00 76.44 203 LEU A N 1
ATOM 1597 C CA . LEU A 1 203 ? -56.739 -14.088 61.526 1.00 76.44 203 LEU A CA 1
ATOM 1598 C C . LEU A 1 203 ? -57.559 -14.204 62.810 1.00 76.44 203 LEU A C 1
ATOM 1600 O O . LEU A 1 203 ? -58.212 -13.259 63.240 1.00 76.44 203 LEU A O 1
ATOM 1604 N N . ASN A 1 204 ? -57.608 -15.405 63.379 1.00 81.25 204 ASN A N 1
ATOM 1605 C CA . ASN A 1 204 ? -58.338 -15.649 64.617 1.00 81.25 204 ASN A CA 1
ATOM 1606 C C . ASN A 1 204 ? -57.440 -16.334 65.660 1.00 81.25 204 ASN A C 1
ATOM 1608 O O . ASN A 1 204 ? -56.471 -17.025 65.332 1.00 81.25 204 ASN A O 1
ATOM 1612 N N . TRP A 1 205 ? -57.782 -16.165 66.942 1.00 79.81 205 TRP A N 1
ATOM 1613 C CA . TRP A 1 205 ? -57.018 -16.751 68.049 1.00 79.81 205 TRP A CA 1
ATOM 1614 C C . TRP A 1 205 ? -56.933 -18.283 67.973 1.00 79.81 205 TRP A C 1
ATOM 1616 O O . TRP A 1 205 ? -55.937 -18.871 68.385 1.00 79.81 205 TRP A O 1
ATOM 1626 N N . LYS A 1 206 ? -57.946 -18.951 67.406 1.00 81.00 206 LYS A N 1
ATOM 1627 C CA . LYS A 1 206 ? -57.957 -20.412 67.235 1.00 81.00 206 LYS A CA 1
ATOM 1628 C C . LYS A 1 206 ? -56.855 -20.869 66.270 1.00 81.00 206 LYS A C 1
ATOM 1630 O O . LYS A 1 206 ? -56.159 -21.839 66.565 1.00 81.00 206 LYS A O 1
ATOM 1635 N N . THR A 1 207 ? -56.646 -20.140 65.178 1.00 82.00 207 THR A N 1
ATOM 1636 C CA . THR A 1 207 ? -55.590 -20.377 64.188 1.00 82.00 207 THR A CA 1
ATOM 1637 C C . THR A 1 207 ? -54.217 -20.016 64.751 1.00 82.00 207 THR A C 1
ATOM 1639 O O . THR A 1 207 ? -53.280 -20.795 64.595 1.00 82.00 207 THR A O 1
ATOM 1642 N N . ALA A 1 208 ? -54.102 -18.921 65.515 1.00 82.12 208 ALA A N 1
ATOM 1643 C CA . ALA A 1 208 ? -52.872 -18.580 66.241 1.00 82.12 208 ALA A CA 1
ATOM 1644 C C . ALA A 1 208 ? -52.473 -19.687 67.232 1.00 82.12 208 ALA A C 1
ATOM 1646 O O . ALA A 1 208 ? -51.320 -20.114 67.273 1.00 82.12 208 ALA A O 1
ATOM 1647 N N . LYS A 1 209 ? -53.447 -20.209 67.987 1.00 80.56 209 LYS A N 1
ATOM 1648 C CA . LYS A 1 209 ? -53.260 -21.295 68.957 1.00 80.56 209 LYS A CA 1
ATOM 1649 C C . LYS A 1 209 ? -52.847 -22.609 68.291 1.00 80.56 209 LYS A C 1
ATOM 1651 O O . LYS A 1 209 ? -52.012 -23.325 68.839 1.00 80.56 209 LYS A O 1
ATOM 1656 N N . GLY A 1 210 ? -53.408 -22.912 67.118 1.00 81.62 210 GLY A N 1
ATOM 1657 C CA . GLY A 1 210 ? -53.015 -24.063 66.302 1.00 81.62 210 GLY A CA 1
ATOM 1658 C C . GLY A 1 210 ? -51.586 -23.941 65.769 1.00 81.62 210 GLY A C 1
ATOM 1659 O O . GLY A 1 210 ? -50.815 -24.889 65.856 1.00 81.62 210 GLY A O 1
ATOM 1660 N N . MET A 1 211 ? -51.204 -22.750 65.314 1.00 83.12 211 MET A N 1
ATOM 1661 C CA . MET A 1 211 ? -49.871 -22.453 64.789 1.00 83.12 211 MET A CA 1
ATOM 1662 C C . MET A 1 211 ? -48.784 -22.517 65.883 1.00 83.12 211 MET A C 1
ATOM 1664 O O . MET A 1 211 ? -47.732 -23.110 65.665 1.00 83.12 211 MET A O 1
ATOM 1668 N N . MET A 1 212 ? -49.082 -22.047 67.101 1.00 81.31 212 MET A N 1
ATOM 1669 C CA . MET A 1 212 ? -48.223 -22.218 68.289 1.00 81.31 212 MET A CA 1
ATOM 1670 C C . MET A 1 212 ? -48.214 -23.652 68.856 1.00 81.31 212 MET A C 1
ATOM 1672 O O . MET A 1 212 ? -47.461 -23.947 69.784 1.00 81.31 212 MET A O 1
ATOM 1676 N N . SER A 1 213 ? -49.071 -24.554 68.360 1.00 81.19 213 SER A N 1
ATOM 1677 C CA . SER A 1 213 ? -49.079 -25.959 68.790 1.00 81.19 213 SER A CA 1
ATOM 1678 C C . SER A 1 213 ? -47.991 -26.795 68.120 1.00 81.19 213 SER A C 1
ATOM 1680 O O . SER A 1 213 ? -47.695 -27.889 68.608 1.00 81.19 213 SER A O 1
ATOM 1682 N N . ASP A 1 214 ? -47.418 -26.306 67.021 1.00 82.06 214 ASP A N 1
ATOM 1683 C CA . ASP A 1 214 ? -46.331 -26.978 66.324 1.00 82.06 214 ASP A CA 1
ATOM 1684 C C . ASP A 1 214 ? -45.054 -26.950 67.190 1.00 82.06 214 ASP A C 1
ATOM 1686 O O . ASP A 1 214 ? -44.604 -25.867 67.581 1.00 82.06 214 ASP A O 1
ATOM 1690 N N . PRO A 1 215 ? -44.437 -28.106 67.507 1.00 75.69 215 PRO A N 1
ATOM 1691 C CA . PRO A 1 215 ? -43.170 -28.149 68.234 1.00 75.69 215 PRO A CA 1
ATOM 1692 C C . PRO A 1 215 ? -42.026 -27.398 67.531 1.00 75.69 215 PRO A C 1
ATOM 1694 O O . PRO A 1 215 ? -41.071 -27.022 68.206 1.00 75.69 215 PRO A O 1
ATOM 1697 N N . ASN A 1 216 ? -42.124 -27.148 66.221 1.00 80.56 216 ASN A N 1
ATOM 1698 C CA . ASN A 1 216 ? -41.149 -26.387 65.437 1.00 80.56 216 ASN A CA 1
ATOM 1699 C C . ASN A 1 216 ? -41.551 -24.921 65.213 1.00 80.56 216 ASN A C 1
ATOM 1701 O O . ASN A 1 216 ? -40.912 -24.237 64.415 1.00 80.56 216 ASN A O 1
ATOM 1705 N N . PHE A 1 217 ? -42.580 -24.409 65.895 1.00 81.62 217 PHE A N 1
ATOM 1706 C CA . PHE A 1 217 ? -43.102 -23.056 65.680 1.00 81.62 217 PHE A CA 1
ATOM 1707 C C . PHE A 1 217 ? -42.018 -21.963 65.715 1.00 81.62 217 PHE A C 1
ATOM 1709 O O . PHE A 1 217 ? -41.895 -21.213 64.745 1.00 81.62 217 PHE A O 1
ATOM 1716 N N . LEU A 1 218 ? -41.208 -21.903 66.781 1.00 80.12 218 LEU A N 1
ATOM 1717 C CA . LEU A 1 218 ? -40.150 -20.892 66.939 1.00 80.12 218 LEU A CA 1
ATOM 1718 C C . LEU A 1 218 ? -39.082 -21.007 65.845 1.00 80.12 218 LEU A C 1
ATOM 1720 O O . LEU A 1 218 ? -38.690 -20.005 65.254 1.00 80.12 218 LEU A O 1
ATOM 1724 N N . ARG A 1 219 ? -38.665 -22.232 65.505 1.00 81.44 219 ARG A N 1
ATOM 1725 C CA . ARG A 1 219 ? -37.720 -22.486 64.408 1.00 81.44 219 ARG A CA 1
ATOM 1726 C C . ARG A 1 219 ? -38.287 -22.025 63.064 1.00 81.44 219 ARG A C 1
ATOM 1728 O O . ARG A 1 219 ? -37.618 -21.338 62.303 1.00 81.44 219 ARG A O 1
ATOM 1735 N N . SER A 1 220 ? -39.557 -22.324 62.823 1.00 82.75 220 SER A N 1
ATOM 1736 C CA . SER A 1 220 ? -40.280 -21.920 61.623 1.00 82.75 220 SER A CA 1
ATOM 1737 C C . SER A 1 220 ? -40.520 -20.405 61.540 1.00 82.75 220 SER A C 1
ATOM 1739 O O . SER A 1 220 ? -40.845 -19.929 60.461 1.00 82.75 220 SER A O 1
ATOM 1741 N N . LEU A 1 221 ? -40.382 -19.637 62.632 1.00 79.94 221 LEU A N 1
ATOM 1742 C CA . LEU A 1 221 ? -40.336 -18.167 62.584 1.00 79.94 221 LEU A CA 1
ATOM 1743 C C . LEU A 1 221 ? -38.958 -17.644 62.166 1.00 79.94 221 LEU A C 1
ATOM 1745 O O . LEU A 1 221 ? -38.869 -16.674 61.420 1.00 79.94 221 LEU A O 1
ATOM 1749 N N . MET A 1 222 ? -37.884 -18.289 62.621 1.00 79.44 222 MET A N 1
ATOM 1750 C CA . MET A 1 222 ? -36.509 -17.895 62.288 1.00 79.44 222 MET A CA 1
ATOM 1751 C C . MET A 1 222 ? -36.140 -18.198 60.827 1.00 79.44 222 MET A C 1
ATOM 1753 O O . MET A 1 222 ? -35.303 -17.495 60.254 1.00 79.44 222 MET A O 1
ATOM 1757 N N . GLU A 1 223 ? -36.764 -19.228 60.250 1.00 81.00 223 GLU A N 1
ATOM 1758 C CA . GLU A 1 223 ? -36.583 -19.701 58.870 1.00 81.00 223 GLU A CA 1
ATOM 1759 C C . GLU A 1 223 ? -37.595 -19.087 57.875 1.00 81.00 223 GLU A C 1
ATOM 1761 O O . GLU A 1 223 ? -37.682 -19.544 56.738 1.00 81.00 223 GLU A O 1
ATOM 1766 N N . ILE A 1 224 ? -38.378 -18.068 58.267 1.00 79.88 224 ILE A N 1
ATOM 1767 C CA . ILE A 1 224 ? -39.272 -17.373 57.323 1.00 79.88 224 ILE A CA 1
ATOM 1768 C C . ILE A 1 224 ? -38.440 -16.679 56.245 1.00 79.88 224 ILE A C 1
ATOM 1770 O O . ILE A 1 224 ? -37.495 -15.951 56.547 1.00 79.88 224 ILE A O 1
ATOM 1774 N N . ASP A 1 225 ? -38.850 -16.867 54.992 1.00 77.56 225 ASP A N 1
ATOM 1775 C CA . ASP A 1 225 ? -38.364 -16.079 53.869 1.00 77.56 225 ASP A CA 1
ATOM 1776 C C . ASP A 1 225 ? -39.005 -14.685 53.897 1.00 77.56 225 ASP A C 1
ATOM 1778 O O . ASP A 1 225 ? -40.138 -14.484 53.446 1.00 77.56 225 ASP A O 1
ATOM 1782 N N . PHE A 1 226 ? -38.293 -13.723 54.483 1.00 74.56 226 PHE A N 1
ATOM 1783 C CA . PHE A 1 226 ? -38.763 -12.345 54.609 1.00 74.56 226 PHE A CA 1
ATOM 1784 C C . PHE A 1 226 ? -38.864 -11.622 53.256 1.00 74.56 226 PHE A C 1
ATOM 1786 O O . PHE A 1 226 ? -39.640 -10.669 53.150 1.00 74.56 226 PHE A O 1
ATOM 1793 N N . ASP A 1 227 ? -38.178 -12.111 52.215 1.00 72.69 227 ASP A N 1
ATOM 1794 C CA . ASP A 1 227 ? -38.208 -11.546 50.857 1.00 72.69 227 ASP A CA 1
ATOM 1795 C C . ASP A 1 227 ? -39.548 -11.839 50.155 1.00 72.69 227 ASP A C 1
ATOM 1797 O O . ASP A 1 227 ? -39.962 -11.118 49.240 1.00 72.69 227 ASP A O 1
ATOM 1801 N N . SER A 1 228 ? -40.257 -12.880 50.609 1.00 77.62 228 SER A N 1
ATOM 1802 C CA . SER A 1 228 ? -41.554 -13.317 50.075 1.00 77.62 228 SER A CA 1
ATOM 1803 C C . SER A 1 228 ? -42.761 -12.539 50.629 1.00 77.62 228 SER A C 1
ATOM 1805 O O . SER A 1 228 ? -43.883 -12.698 50.134 1.00 77.62 228 SER A O 1
ATOM 1807 N N . ILE A 1 229 ? -42.563 -11.678 51.637 1.00 80.81 229 ILE A N 1
ATOM 1808 C CA . ILE A 1 229 ? -43.646 -10.920 52.276 1.00 80.81 229 ILE A CA 1
ATOM 1809 C C . ILE A 1 229 ? -44.163 -9.840 51.316 1.00 80.81 229 ILE A C 1
ATOM 1811 O O . ILE A 1 229 ? -43.450 -8.930 50.894 1.00 80.81 229 ILE A O 1
ATOM 1815 N N . THR A 1 230 ? -45.451 -9.906 50.984 1.00 80.69 230 THR A N 1
ATOM 1816 C CA . THR A 1 230 ? -46.064 -8.975 50.030 1.00 80.69 230 THR A CA 1
ATOM 1817 C C . THR A 1 230 ? -46.305 -7.584 50.636 1.00 80.69 230 THR A C 1
ATOM 1819 O O . THR A 1 230 ? -46.610 -7.458 51.827 1.00 80.69 230 THR A O 1
ATOM 1822 N N . PRO A 1 231 ? -46.320 -6.511 49.817 1.00 78.88 231 PRO A N 1
ATOM 1823 C CA . PRO A 1 231 ? -46.629 -5.156 50.287 1.00 78.88 231 PRO A CA 1
ATOM 1824 C C . PRO A 1 231 ? -47.997 -5.037 50.981 1.00 78.88 231 PRO A C 1
ATOM 1826 O O . PRO A 1 231 ? -48.182 -4.212 51.878 1.00 78.88 231 PRO A O 1
ATOM 1829 N N . SER A 1 232 ? -48.962 -5.879 50.590 1.00 80.69 232 SER A N 1
ATOM 1830 C CA . SER A 1 232 ? -50.283 -5.943 51.222 1.00 80.69 232 SER A CA 1
ATOM 1831 C C . SER A 1 232 ? -50.221 -6.503 52.647 1.00 80.69 232 SER A C 1
ATOM 1833 O O . SER A 1 232 ? -50.939 -6.018 53.520 1.00 80.69 232 SER A O 1
ATOM 1835 N N . GLN A 1 233 ? -49.367 -7.500 52.899 1.00 82.00 233 GLN A N 1
ATOM 1836 C CA . GLN A 1 233 ? -49.165 -8.074 54.233 1.00 82.00 233 GLN A CA 1
ATOM 1837 C C . GLN A 1 233 ? -48.502 -7.057 55.169 1.00 82.00 233 GLN A C 1
ATOM 1839 O O . GLN A 1 233 ? -49.014 -6.822 56.262 1.00 82.00 233 GLN A O 1
ATOM 1844 N N . VAL A 1 234 ? -47.450 -6.371 54.704 1.00 83.31 234 VAL A N 1
ATOM 1845 C CA . VAL A 1 234 ? -46.761 -5.296 55.448 1.00 83.31 234 VAL A CA 1
ATOM 1846 C C . VAL A 1 234 ? -47.744 -4.187 55.852 1.00 83.31 234 VAL A C 1
ATOM 1848 O O . VAL A 1 234 ? -47.776 -3.756 57.006 1.00 83.31 234 VAL A O 1
ATOM 1851 N N . LYS A 1 235 ? -48.614 -3.747 54.932 1.00 83.12 235 LYS A N 1
ATOM 1852 C CA . LYS A 1 235 ? -49.630 -2.719 55.218 1.00 83.12 235 LYS A CA 1
ATOM 1853 C C . LYS A 1 235 ? -50.625 -3.161 56.298 1.00 83.12 235 LYS A C 1
ATOM 1855 O O . LYS A 1 235 ? -50.959 -2.359 57.171 1.00 83.12 235 LYS A O 1
ATOM 1860 N N . ASN A 1 236 ? -51.071 -4.416 56.257 1.00 81.44 236 ASN A N 1
ATOM 1861 C CA . ASN A 1 236 ? -52.006 -4.964 57.242 1.00 81.44 236 ASN A CA 1
ATOM 1862 C C . ASN A 1 236 ? -51.359 -5.093 58.628 1.00 81.44 236 ASN A C 1
ATOM 1864 O O . ASN A 1 236 ? -51.952 -4.659 59.613 1.00 81.44 236 ASN A O 1
ATOM 1868 N N . ILE A 1 237 ? -50.121 -5.595 58.700 1.00 82.69 237 ILE A N 1
ATOM 1869 C CA . ILE A 1 237 ? -49.351 -5.702 59.952 1.00 82.69 237 ILE A CA 1
ATOM 1870 C C . ILE A 1 237 ? -49.133 -4.314 60.566 1.00 82.69 237 ILE A C 1
ATOM 1872 O O . ILE A 1 237 ? -49.382 -4.112 61.752 1.00 82.69 237 ILE A O 1
ATOM 1876 N N . ARG A 1 238 ? -48.773 -3.309 59.755 1.00 81.75 238 ARG A N 1
ATOM 1877 C CA . ARG A 1 238 ? -48.624 -1.919 60.220 1.00 81.75 238 ARG A CA 1
ATOM 1878 C C . ARG A 1 238 ? -49.931 -1.329 60.757 1.00 81.75 238 ARG A C 1
ATOM 1880 O O . ARG A 1 238 ? -49.900 -0.556 61.712 1.00 81.75 238 ARG A O 1
ATOM 1887 N N . GLY A 1 239 ? -51.071 -1.672 60.156 1.00 80.62 239 GLY A N 1
ATOM 1888 C CA . GLY A 1 239 ? -52.390 -1.268 60.651 1.00 80.62 239 GLY A CA 1
ATOM 1889 C C . GLY A 1 239 ? -52.704 -1.860 62.027 1.00 80.62 239 GLY A C 1
ATOM 1890 O O . GLY A 1 239 ? -53.192 -1.149 62.907 1.00 80.62 239 GLY A O 1
ATOM 1891 N N . LEU A 1 240 ? -52.359 -3.132 62.238 1.00 80.44 240 LEU A N 1
ATOM 1892 C CA . LEU A 1 240 ? -52.540 -3.816 63.519 1.00 80.44 240 LEU A CA 1
ATOM 1893 C C . LEU A 1 240 ? -51.608 -3.268 64.607 1.00 80.44 240 LEU A C 1
ATOM 1895 O O . LEU A 1 240 ? -52.081 -2.942 65.694 1.00 80.44 240 LEU A O 1
ATOM 1899 N N . LEU A 1 241 ? -50.324 -3.057 64.299 1.00 78.94 241 LEU A N 1
ATOM 1900 C CA . LEU A 1 241 ? -49.354 -2.470 65.234 1.00 78.94 241 LEU A CA 1
ATOM 1901 C C . LEU A 1 241 ? -49.747 -1.046 65.669 1.00 78.94 241 LEU A C 1
ATOM 1903 O O . LEU A 1 241 ? -49.688 -0.724 66.853 1.00 78.94 241 LEU A O 1
ATOM 1907 N N . LYS A 1 242 ? -50.246 -0.211 64.745 1.00 77.06 242 LYS A N 1
ATOM 1908 C CA . LYS A 1 242 ? -50.765 1.132 65.077 1.00 77.06 242 LYS A CA 1
ATOM 1909 C C . LYS A 1 242 ? -52.009 1.098 65.966 1.00 77.06 242 LYS A C 1
ATOM 1911 O O . LYS A 1 242 ? -52.194 1.986 66.789 1.00 77.06 242 LYS A O 1
ATOM 1916 N N . THR A 1 243 ? -52.868 0.096 65.785 1.00 75.31 243 THR A N 1
ATOM 1917 C CA . THR A 1 243 ? -54.095 -0.084 66.582 1.00 75.31 243 THR A CA 1
ATOM 1918 C C . THR A 1 243 ? -53.783 -0.598 67.991 1.00 75.31 243 THR A C 1
ATOM 1920 O O . THR A 1 243 ? -54.550 -0.356 68.924 1.00 75.31 243 THR A O 1
ATOM 1923 N N . LEU A 1 244 ? -52.662 -1.307 68.144 1.00 67.69 244 LEU A N 1
ATOM 1924 C CA . LEU A 1 244 ? -52.177 -1.832 69.412 1.00 67.69 244 LEU A CA 1
ATOM 1925 C C . LEU A 1 244 ? -51.624 -0.727 70.325 1.00 67.69 244 LEU A C 1
ATOM 1927 O O . LEU A 1 244 ? -51.914 -0.744 71.517 1.00 67.69 244 LEU A O 1
ATOM 1931 N N . ASN A 1 245 ? -50.853 0.211 69.757 1.00 63.69 245 ASN A N 1
ATOM 1932 C CA . ASN A 1 245 ? -50.244 1.368 70.431 1.00 63.69 245 ASN A CA 1
ATOM 1933 C C . ASN A 1 245 ? -49.686 1.053 71.838 1.00 63.69 245 ASN A C 1
ATOM 1935 O O . ASN A 1 245 ? -49.909 1.804 72.781 1.00 63.69 245 ASN A O 1
ATOM 1939 N N . THR A 1 246 ? -49.038 -0.106 71.977 1.00 63.50 246 THR A N 1
ATOM 1940 C CA . THR A 1 246 ? -48.504 -0.646 73.237 1.00 63.50 246 THR A CA 1
ATOM 1941 C C . THR A 1 246 ? -46.991 -0.468 73.236 1.00 63.50 246 THR A C 1
ATOM 1943 O O . THR A 1 246 ? -46.347 -0.763 72.229 1.00 63.50 246 THR A O 1
ATOM 1946 N N . THR A 1 247 ? -46.417 0.002 74.342 1.00 67.81 247 THR A N 1
ATOM 1947 C CA . THR A 1 247 ? -44.959 0.138 74.489 1.00 67.81 247 THR A CA 1
ATOM 1948 C C . THR A 1 247 ? -44.312 -1.194 74.881 1.00 67.81 247 THR A C 1
ATOM 1950 O O . THR A 1 247 ? -44.955 -2.094 75.422 1.00 67.81 247 THR A O 1
ATOM 1953 N N . THR A 1 248 ? -43.008 -1.342 74.634 1.00 68.00 248 THR A N 1
ATOM 1954 C CA . THR A 1 248 ? -42.247 -2.548 75.017 1.00 68.00 248 THR A CA 1
ATOM 1955 C C . THR A 1 248 ? -42.353 -2.868 76.514 1.00 68.00 248 THR A C 1
ATOM 1957 O O . THR A 1 248 ? -42.344 -4.035 76.890 1.00 68.00 248 THR A O 1
ATOM 1960 N N . GLU A 1 249 ? -42.517 -1.847 77.355 1.00 69.81 249 GLU A N 1
ATOM 1961 C CA . GLU A 1 249 ? -42.656 -1.955 78.814 1.00 69.81 249 GLU A CA 1
ATOM 1962 C C . GLU A 1 249 ? -44.018 -2.538 79.229 1.00 69.81 249 GLU A C 1
ATOM 1964 O O . GLU A 1 249 ? -44.103 -3.392 80.111 1.00 69.81 249 GLU A O 1
ATOM 1969 N N . GLU A 1 250 ? -45.094 -2.143 78.544 1.00 71.81 250 GLU A N 1
ATOM 1970 C CA . GLU A 1 250 ? -46.436 -2.685 78.775 1.00 71.81 250 GLU A CA 1
ATOM 1971 C C . GLU A 1 250 ? -46.549 -4.142 78.308 1.00 71.81 250 GLU A C 1
ATOM 1973 O O . GLU A 1 250 ? -47.269 -4.938 78.913 1.00 71.81 250 GLU A O 1
ATOM 1978 N N . MET A 1 251 ? -45.819 -4.516 77.252 1.00 71.06 251 MET A N 1
ATOM 1979 C CA . MET A 1 251 ? -45.788 -5.894 76.760 1.00 71.06 251 MET A CA 1
ATOM 1980 C C . MET A 1 251 ? -44.999 -6.823 77.692 1.00 71.06 251 MET A C 1
ATOM 1982 O O . MET A 1 251 ? -45.416 -7.960 77.910 1.00 71.06 251 MET A O 1
ATOM 1986 N N . GLU A 1 252 ? -43.899 -6.341 78.279 1.00 74.88 252 GLU A N 1
ATOM 1987 C CA . GLU A 1 252 ? -43.096 -7.094 79.251 1.00 74.88 252 GLU A CA 1
ATOM 1988 C C . GLU A 1 252 ? -43.893 -7.436 80.517 1.00 74.88 252 GLU A C 1
ATOM 1990 O O . GLU A 1 252 ? -43.827 -8.567 80.999 1.00 74.88 252 GLU A O 1
ATOM 1995 N N . ALA A 1 253 ? -44.714 -6.496 80.999 1.00 72.12 253 ALA A N 1
ATOM 1996 C CA . ALA A 1 253 ? -45.586 -6.697 82.156 1.00 72.12 253 ALA A CA 1
ATOM 1997 C C . ALA A 1 253 ? -46.689 -7.748 81.921 1.00 72.12 253 ALA A C 1
ATOM 1999 O O . ALA A 1 253 ? -47.196 -8.337 82.877 1.00 72.12 253 ALA A O 1
ATOM 2000 N N . VAL A 1 254 ? -47.075 -7.979 80.661 1.00 76.06 254 VAL A N 1
ATOM 2001 C CA . VAL A 1 254 ? -48.129 -8.934 80.285 1.00 76.06 254 VAL A CA 1
ATOM 2002 C C . VAL A 1 254 ? -47.551 -10.303 79.940 1.00 76.06 254 VAL A C 1
ATOM 2004 O O . VAL A 1 254 ? -48.110 -11.321 80.341 1.00 76.06 254 VAL A O 1
ATOM 2007 N N . SER A 1 255 ? -46.470 -10.353 79.158 1.00 78.12 255 SER A N 1
ATOM 2008 C CA . SER A 1 255 ? -45.812 -11.605 78.788 1.00 78.12 255 SER A CA 1
ATOM 2009 C C . SER A 1 255 ? -44.411 -11.361 78.230 1.00 78.12 255 SER A C 1
ATOM 2011 O O . SER A 1 255 ? -44.239 -10.754 77.170 1.00 78.12 255 SER A O 1
ATOM 2013 N N . LYS A 1 256 ? -43.409 -11.965 78.874 1.00 77.88 256 LYS A N 1
ATOM 2014 C CA . LYS A 1 256 ? -42.022 -12.003 78.388 1.00 77.88 256 LYS A CA 1
ATOM 2015 C C . LYS A 1 256 ? -41.913 -12.625 76.989 1.00 77.88 256 LYS A C 1
ATOM 2017 O O . LYS A 1 256 ? -41.193 -12.128 76.126 1.00 77.88 256 LYS A O 1
ATOM 2022 N N . ALA A 1 257 ? -42.683 -13.681 76.743 1.00 79.75 257 ALA A N 1
ATOM 2023 C CA . ALA A 1 257 ? -42.742 -14.360 75.454 1.00 79.75 257 ALA A CA 1
ATOM 2024 C C . ALA A 1 257 ? -43.399 -13.498 74.364 1.00 79.75 257 ALA A C 1
ATOM 2026 O O . ALA A 1 257 ? -42.952 -13.473 73.216 1.00 79.75 257 ALA A O 1
ATOM 2027 N N . GLY A 1 258 ? -44.418 -12.723 74.740 1.00 79.50 258 GLY A N 1
ATOM 2028 C CA . GLY A 1 258 ? -45.062 -11.764 73.853 1.00 79.50 258 GLY A CA 1
ATOM 2029 C C . GLY A 1 258 ? -44.159 -10.583 73.477 1.00 79.50 258 GLY A C 1
ATOM 2030 O O . GLY A 1 258 ? -44.220 -10.118 72.341 1.00 79.50 258 GLY A O 1
ATOM 2031 N N . LEU A 1 259 ? -43.275 -10.147 74.379 1.00 80.06 259 LEU A N 1
ATOM 2032 C CA . LEU A 1 259 ? -42.263 -9.124 74.098 1.00 80.06 259 LEU A CA 1
ATOM 2033 C C . LEU A 1 259 ? -41.253 -9.580 73.033 1.00 80.06 259 LEU A C 1
ATOM 2035 O O . LEU A 1 259 ? -40.961 -8.825 72.107 1.00 80.06 259 LEU A O 1
ATOM 2039 N N . GLY A 1 260 ? -40.742 -10.812 73.136 1.00 81.12 260 GLY A N 1
ATOM 2040 C CA . GLY A 1 260 ? -39.828 -11.377 72.134 1.00 81.12 260 GLY A CA 1
ATOM 2041 C C . GLY A 1 260 ? -40.473 -11.469 70.747 1.00 81.12 260 GLY A C 1
ATOM 2042 O O . GLY A 1 260 ? -39.860 -11.111 69.743 1.00 81.12 260 GLY A O 1
ATOM 2043 N N . MET A 1 261 ? -41.752 -11.858 70.696 1.00 82.75 261 MET A N 1
ATOM 2044 C CA . MET A 1 261 ? -42.541 -11.882 69.460 1.00 82.75 261 MET A CA 1
ATOM 2045 C C . MET A 1 261 ? -42.828 -10.482 68.900 1.00 82.75 261 MET A C 1
ATOM 2047 O O . MET A 1 261 ? -42.779 -10.301 67.686 1.00 82.75 261 MET A O 1
ATOM 2051 N N . LEU A 1 262 ? -43.084 -9.485 69.752 1.00 83.31 262 LEU A N 1
ATOM 2052 C CA . LEU A 1 262 ? -43.302 -8.098 69.331 1.00 83.31 262 LEU A CA 1
ATOM 2053 C C . LEU A 1 262 ? -42.030 -7.495 68.715 1.00 83.31 262 LEU A C 1
ATOM 2055 O O . LEU A 1 262 ? -42.084 -6.997 67.592 1.00 83.31 262 LEU A O 1
ATOM 2059 N N . LYS A 1 263 ? -40.877 -7.629 69.389 1.00 83.19 263 LYS A N 1
ATOM 2060 C CA . LYS A 1 263 ? -39.572 -7.167 68.878 1.00 83.19 263 LYS A CA 1
ATOM 2061 C C . LYS A 1 263 ? -39.208 -7.827 67.547 1.00 83.19 263 LYS A C 1
ATOM 2063 O O . LYS A 1 263 ? -38.652 -7.181 66.664 1.00 83.19 263 LYS A O 1
ATOM 2068 N N . PHE A 1 264 ? -39.554 -9.103 67.380 1.00 85.06 264 PHE A N 1
ATOM 2069 C CA . PHE A 1 264 ? -39.386 -9.811 66.114 1.00 85.06 264 PHE A CA 1
ATOM 2070 C C . PHE A 1 264 ? -40.252 -9.240 64.992 1.00 85.06 264 PHE A C 1
ATOM 2072 O O . PHE A 1 264 ? -39.747 -8.993 63.900 1.00 85.06 264 PHE A O 1
ATOM 2079 N N . VAL A 1 265 ? -41.536 -8.989 65.252 1.00 84.12 265 VAL A N 1
ATOM 2080 C CA . VAL A 1 265 ? -42.432 -8.386 64.257 1.00 84.12 265 VAL A CA 1
ATOM 2081 C C . VAL A 1 265 ? -41.947 -6.983 63.868 1.00 84.12 265 VAL A C 1
ATOM 2083 O O . VAL A 1 265 ? -41.935 -6.658 62.685 1.00 84.12 265 VAL A O 1
ATOM 2086 N N . GLU A 1 266 ? -41.493 -6.166 64.820 1.00 82.31 266 GLU A N 1
ATOM 2087 C CA . GLU A 1 266 ? -40.952 -4.827 64.544 1.00 82.31 266 GLU A CA 1
ATOM 2088 C C . GLU A 1 266 ? -39.655 -4.867 63.720 1.00 82.31 266 GLU A C 1
ATOM 2090 O O . GLU A 1 266 ? -39.536 -4.140 62.732 1.00 82.31 266 GLU A O 1
ATOM 2095 N N . ALA A 1 267 ? -38.719 -5.761 64.057 1.00 84.19 267 ALA A N 1
ATOM 2096 C CA . ALA A 1 267 ? -37.474 -5.936 63.309 1.00 84.19 267 ALA A CA 1
ATOM 2097 C C . ALA A 1 267 ? -37.717 -6.418 61.868 1.00 84.19 267 ALA A C 1
ATOM 2099 O O . ALA A 1 267 ? -37.081 -5.934 60.932 1.00 84.19 267 ALA A O 1
ATOM 2100 N N . VAL A 1 268 ? -38.678 -7.326 61.666 1.00 84.12 268 VAL A N 1
ATOM 2101 C CA . VAL A 1 268 ? -39.054 -7.793 60.323 1.00 84.12 268 VAL A CA 1
ATOM 2102 C C . VAL A 1 268 ? -39.740 -6.691 59.518 1.00 84.12 268 VAL A C 1
ATOM 2104 O O . VAL A 1 268 ? -39.492 -6.559 58.324 1.00 84.12 268 VAL A O 1
ATOM 2107 N N . MET A 1 269 ? -40.556 -5.852 60.155 1.00 82.62 269 MET A N 1
ATOM 2108 C CA . MET A 1 269 ? -41.160 -4.699 59.487 1.00 82.62 269 MET A CA 1
ATOM 2109 C C . MET A 1 269 ? -40.105 -3.678 59.033 1.00 82.62 269 MET A C 1
ATOM 2111 O O . MET A 1 269 ? -40.207 -3.183 57.911 1.00 82.62 269 MET A O 1
ATOM 2115 N N . GLY A 1 270 ? -39.073 -3.427 59.849 1.00 80.94 270 GLY A N 1
ATOM 2116 C CA . GLY A 1 270 ? -37.918 -2.609 59.459 1.00 80.94 270 GLY A CA 1
ATOM 2117 C C . GLY A 1 270 ? -37.137 -3.207 58.282 1.00 80.94 270 GLY A C 1
ATOM 2118 O O . GLY A 1 270 ? -36.802 -2.492 57.337 1.00 80.94 270 GLY A O 1
ATOM 2119 N N . TYR A 1 271 ? -36.931 -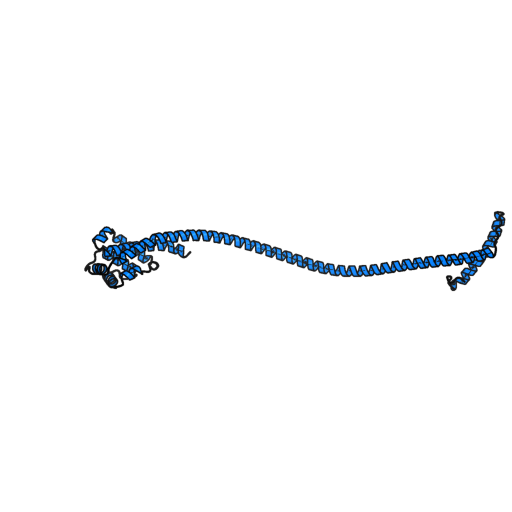4.529 58.281 1.00 83.19 271 TYR A N 1
ATOM 2120 C CA . TYR A 1 271 ? -36.315 -5.249 57.160 1.00 83.19 271 TYR A CA 1
ATOM 2121 C C . TYR A 1 271 ? -37.129 -5.123 55.870 1.00 83.19 271 TYR A C 1
ATOM 2123 O O . TYR A 1 271 ? -36.578 -4.774 54.830 1.00 83.19 271 TYR A O 1
ATOM 2131 N N . CYS A 1 272 ? -38.446 -5.337 55.924 1.00 82.12 272 CYS A N 1
ATOM 2132 C CA . CYS A 1 272 ? -39.312 -5.229 54.750 1.00 82.12 272 CYS A CA 1
ATOM 2133 C C . CYS A 1 272 ? -39.371 -3.804 54.168 1.00 82.12 272 CYS A C 1
ATOM 2135 O O . CYS A 1 272 ? -39.538 -3.654 52.956 1.00 82.12 272 CYS A O 1
ATOM 2137 N N . ASP A 1 273 ? -39.251 -2.762 54.997 1.00 80.62 273 ASP A N 1
ATOM 2138 C CA . ASP A 1 273 ? -39.225 -1.372 54.528 1.00 80.62 273 ASP A CA 1
ATOM 2139 C C . ASP A 1 273 ? -37.939 -1.059 53.752 1.00 80.62 273 ASP A C 1
ATOM 2141 O O . ASP A 1 273 ? -38.020 -0.541 52.637 1.00 80.62 273 ASP A O 1
ATOM 2145 N N . VAL A 1 274 ? -36.779 -1.454 54.284 1.00 80.56 274 VAL A N 1
ATOM 2146 C CA . VAL A 1 274 ? -35.477 -1.261 53.625 1.00 80.56 274 VAL A CA 1
ATOM 2147 C C . VAL A 1 274 ? -35.318 -2.170 52.405 1.00 80.56 274 VAL A C 1
ATOM 2149 O O . VAL A 1 274 ? -34.888 -1.725 51.341 1.00 80.56 274 VAL A O 1
ATOM 2152 N N . PHE A 1 275 ? -35.770 -3.422 52.486 1.00 77.94 275 PHE A N 1
ATOM 2153 C CA . PHE A 1 275 ? -35.771 -4.347 51.352 1.00 77.94 275 PHE A CA 1
ATOM 2154 C C . PHE A 1 275 ? -36.602 -3.820 50.174 1.00 77.94 275 PHE A C 1
ATOM 2156 O O . PHE A 1 275 ? -36.212 -3.968 49.017 1.00 77.94 275 PHE A O 1
ATOM 2163 N N . ARG A 1 276 ? -37.725 -3.143 50.443 1.00 76.81 276 ARG A N 1
ATOM 2164 C CA . ARG A 1 276 ? -38.553 -2.518 49.402 1.00 76.81 276 ARG A CA 1
ATOM 2165 C C . ARG A 1 276 ? -37.836 -1.372 48.685 1.00 76.81 276 ARG A C 1
ATOM 2167 O O . ARG A 1 276 ? -38.064 -1.191 47.492 1.00 76.81 276 ARG A O 1
ATOM 2174 N N . GLU A 1 277 ? -37.005 -0.608 49.387 1.00 74.81 277 GLU A N 1
ATOM 2175 C CA . GLU A 1 277 ? -36.212 0.478 48.795 1.00 74.81 277 GLU A CA 1
ATOM 2176 C C . GLU A 1 277 ? -35.013 -0.053 47.997 1.00 74.81 277 GLU A C 1
ATOM 2178 O O . GLU A 1 277 ? -34.668 0.500 46.953 1.00 74.81 277 GLU A O 1
ATOM 2183 N N . ILE A 1 278 ? -34.429 -1.170 48.434 1.00 76.38 278 ILE A N 1
ATOM 2184 C CA . ILE A 1 278 ? -33.271 -1.801 47.789 1.00 76.38 278 ILE A CA 1
ATOM 2185 C C . ILE A 1 278 ? -33.666 -2.660 46.581 1.00 76.38 278 ILE A C 1
ATOM 2187 O O . ILE A 1 278 ? -32.920 -2.720 45.607 1.00 76.38 278 ILE A O 1
ATOM 2191 N N . LYS A 1 279 ? -34.835 -3.310 46.591 1.00 74.50 279 LYS A N 1
ATOM 2192 C CA . LYS A 1 279 ? -35.300 -4.187 45.501 1.00 74.50 279 LYS A CA 1
ATOM 2193 C C . LYS A 1 279 ? -35.174 -3.568 44.093 1.00 74.50 279 LYS A C 1
ATOM 2195 O O . LYS A 1 279 ? -34.563 -4.210 43.242 1.00 74.50 279 LYS A O 1
ATOM 2200 N N . PRO A 1 280 ? -35.648 -2.334 43.829 1.00 73.44 280 PRO A N 1
ATOM 2201 C CA . PRO A 1 280 ? -35.470 -1.706 42.518 1.00 73.44 280 PRO A CA 1
ATOM 2202 C C . PRO A 1 280 ? -34.014 -1.321 42.204 1.00 73.44 280 PRO A C 1
ATOM 2204 O O . PRO A 1 280 ? -33.667 -1.237 41.031 1.00 73.44 280 PRO A O 1
ATOM 2207 N N . LYS A 1 281 ? -33.160 -1.100 43.216 1.00 71.50 281 LYS A N 1
ATOM 2208 C CA . LYS A 1 281 ? -31.714 -0.861 43.038 1.00 71.50 281 LYS A CA 1
ATOM 2209 C C . LYS A 1 281 ? -30.927 -2.154 42.766 1.00 71.50 281 LYS A C 1
ATOM 2211 O O . LYS A 1 281 ? -29.824 -2.091 42.251 1.00 71.50 281 LYS A O 1
ATOM 2216 N N . ARG A 1 282 ? -31.481 -3.320 43.119 1.00 66.75 282 ARG A N 1
ATOM 2217 C CA . ARG A 1 282 ? -30.861 -4.646 42.932 1.00 66.75 282 ARG A CA 1
ATOM 2218 C C . ARG A 1 282 ? -31.189 -5.290 41.579 1.00 66.75 282 ARG A C 1
ATOM 2220 O O . ARG A 1 282 ? -30.457 -6.169 41.140 1.00 66.75 282 ARG A O 1
ATOM 2227 N N . GLU A 1 283 ? -32.310 -4.909 40.968 1.00 67.31 283 GLU A N 1
ATOM 2228 C CA . GLU A 1 283 ? -32.764 -5.411 39.658 1.00 67.31 283 GLU A CA 1
ATOM 2229 C C . GLU A 1 283 ? -32.264 -4.565 38.469 1.00 67.31 283 GLU A C 1
ATOM 2231 O O . GLU A 1 283 ? -32.354 -5.020 37.329 1.00 67.31 283 GLU A O 1
ATOM 2236 N N . LYS A 1 284 ? -31.769 -3.350 38.732 1.00 58.03 284 LYS A N 1
ATOM 2237 C CA . LYS A 1 284 ? -31.086 -2.484 37.759 1.00 58.03 284 LYS A CA 1
ATOM 2238 C C . LYS A 1 284 ? -29.627 -2.889 37.587 1.00 58.03 284 LYS A C 1
ATOM 2240 O O . LYS A 1 284 ? -29.151 -2.757 36.440 1.00 58.03 284 LYS A O 1
#

pLDDT: mean 85.67, std 8.46, range [56.75, 97.69]

Organism: Leptonychotes weddellii (NCBI:txid9713)